Protein AF-A0A0T6BDK3-F1 (afdb_monomer)

pLDDT: mean 81.1, std 13.44, range [37.59, 97.62]

Organism: NCBI:txid1629725

Solvent-accessible surface area (backbone atoms only — not comparable to full-atom values): 15724 Å² total; per-residue (Å²): 129,60,84,28,72,22,53,104,91,42,71,31,44,73,51,37,33,37,51,60,85,49,96,58,74,39,68,30,30,35,25,57,38,41,77,48,88,69,77,88,77,80,58,53,75,32,54,34,70,98,53,63,63,27,32,30,31,92,84,9,25,38,36,54,43,98,86,71,48,42,33,32,28,38,30,32,31,46,89,91,43,79,41,52,29,38,55,45,71,53,49,72,67,63,76,74,76,78,65,50,78,67,51,50,55,48,44,54,54,51,45,52,52,50,24,68,72,59,74,45,92,72,56,64,79,38,39,47,58,84,64,67,52,51,76,69,49,44,52,50,51,38,52,51,50,27,69,74,68,74,50,92,72,53,65,64,56,49,71,76,26,44,30,44,47,53,33,44,50,52,52,51,40,38,69,74,67,37,48,93,80,55,73,82,76,68,69,61,60,45,80,42,82,55,97,95,39,82,44,76,42,76,31,51,41,79,46,83,93,38,58,40,74,25,87,85,64,39,65,41,77,42,61,39,89,90,77,71,46,74,74,47,66,30,44,39,76,47,73,69,47,51,52,53,40,51,52,37,54,49,44,39,56,79,74,29,65,78,59,72,52,52,77,64,58,52,49,52,64,73,71,107

Nearest PDB structures (foldseek):
  4go2-assembly1_C  TM=9.729E-01  e=1.678E-06  Rattus norvegicus
  3rhl-assembly1_B  TM=9.753E-01  e=1.883E-06  Rattus norvegicus
  3rhj-assembly1_D  TM=9.748E-01  e=2.237E-06  Rattus norvegicus
  3rho-assembly1_D  TM=9.752E-01  e=2.369E-06  Rattus norvegicus
  8h6s-assembly1_C  TM=8.428E-01  e=4.387E-03  Streptomyces halstedii

Radius of gyration: 24.1 Å; Cα contacts (8 Å, |Δi|>4): 408; chains: 1; bounding box: 62×46×67 Å

InterPro domains:
  IPR009081 Phosphopantetheine binding ACP domain [PF00550] (109-171)
  IPR009081 Phosphopantetheine binding ACP domain [PS50075] (101-175)
  IPR011034 Formyl transferase-like, C-terminal domain superfamily [SSF50486] (1-83)
  IPR015590 Aldehyde dehydrogenase domain [PF00171] (211-272)
  IPR016161 Aldehyde/histidinol dehydrogenase [SSF53720] (197-272)
  IPR016162 Aldehyde dehydrogenase, N-terminal [G3DSA:3.40.605.10] (192-272)
  IPR036736 ACP-like superfamily [G3DSA:1.10.1200.10] (101-178)
  IPR036736 ACP-like superfamily [SSF47336] (107-171)
  IPR037022 Formyl transferase, C-terminal domain superfamily [G3DSA:3.10.25.10] (1-89)

Sequence (272 aa):
HNFIRGLDSVPGASCRLKVPGTEELQDVFLFGSTLWKSSKPTGTEVEIEDATSGVIHEGGMVLTGSDGVLVNVKRIKVNGRMKLASSLDQLSQQVQIEFTTDEKNMAESIRAIWESILNSDVEDDTDLFASGAGSMDVVRLVEEVKDLLKIELENEDVFMAPVFDEFCQAVVLRSRGANAGDVEIEYRAAEINANGMNIKVPIQLFIDGKFVDADDRKTTDIVNPTDETVICKAQAAGVTDVDKAVAAAKRAFETGEWSRISARERGQLLYK

Structure (mmCIF, N/CA/C/O backbone):
data_AF-A0A0T6BDK3-F1
#
_entry.id   AF-A0A0T6BDK3-F1
#
loop_
_atom_site.group_PDB
_atom_site.id
_atom_site.type_symbol
_atom_site.label_atom_id
_atom_site.label_alt_id
_atom_site.label_comp_id
_atom_site.label_asym_id
_atom_site.label_entity_id
_atom_site.label_seq_id
_atom_site.pdbx_PDB_ins_code
_atom_site.Cartn_x
_atom_site.Cartn_y
_atom_site.Cartn_z
_atom_site.occupancy
_atom_site.B_iso_or_equiv
_atom_site.auth_seq_id
_atom_site.auth_comp_id
_atom_site.auth_asym_id
_atom_site.auth_atom_id
_atom_site.pdbx_PDB_model_num
ATOM 1 N N . HIS A 1 1 ? -34.783 -12.698 6.828 1.00 46.38 1 HIS A N 1
ATOM 2 C CA . HIS A 1 1 ? -34.479 -12.001 8.093 1.00 46.38 1 HIS A CA 1
ATOM 3 C C . HIS A 1 1 ? -32.974 -12.059 8.331 1.00 46.38 1 HIS A C 1
ATOM 5 O O . HIS A 1 1 ? -32.408 -13.122 8.137 1.00 46.38 1 HIS A O 1
ATOM 11 N N . ASN A 1 2 ? -32.324 -10.940 8.676 1.00 47.59 2 ASN A N 1
ATOM 12 C CA . ASN A 1 2 ? -30.909 -10.927 9.083 1.00 47.59 2 ASN A CA 1
ATOM 13 C C . ASN A 1 2 ? -30.841 -11.490 10.507 1.00 47.59 2 ASN A C 1
ATOM 15 O O . ASN A 1 2 ? -31.428 -10.879 11.398 1.00 47.59 2 ASN A O 1
ATOM 19 N N . PHE A 1 3 ? -30.229 -12.660 10.682 1.00 52.84 3 PHE A N 1
ATOM 20 C CA . PHE A 1 3 ? -30.220 -13.408 11.945 1.00 52.84 3 PHE A CA 1
ATOM 21 C C . PHE A 1 3 ? -29.255 -12.793 12.972 1.00 52.84 3 PHE A C 1
ATOM 23 O O . PHE A 1 3 ? -29.574 -12.708 14.149 1.00 52.84 3 PHE A O 1
ATOM 30 N N . ILE A 1 4 ? -28.129 -12.246 12.505 1.00 58.38 4 ILE A N 1
ATOM 31 C CA . ILE A 1 4 ? -27.100 -11.594 13.327 1.00 58.38 4 ILE A CA 1
ATOM 32 C C . ILE A 1 4 ? -27.208 -10.087 13.057 1.00 58.38 4 ILE A C 1
ATOM 34 O O . ILE A 1 4 ? -26.569 -9.556 12.138 1.00 58.38 4 ILE A O 1
ATOM 38 N N . ARG A 1 5 ? -28.091 -9.403 13.795 1.00 55.50 5 ARG A N 1
ATOM 39 C CA . ARG A 1 5 ? -28.218 -7.932 13.805 1.00 55.50 5 ARG A CA 1
ATOM 40 C C . ARG A 1 5 ? -27.392 -7.356 14.950 1.00 55.50 5 ARG A C 1
ATOM 42 O O . ARG A 1 5 ? -27.939 -6.775 15.879 1.00 55.50 5 ARG A O 1
ATOM 49 N N . GLY A 1 6 ? -26.081 -7.553 14.884 1.00 51.09 6 GLY A N 1
ATOM 50 C CA . GLY A 1 6 ? -25.181 -6.805 15.750 1.00 51.09 6 GLY A CA 1
ATOM 51 C C . GLY A 1 6 ? -25.105 -5.355 15.278 1.00 51.09 6 GLY A C 1
ATOM 52 O O . GLY A 1 6 ? -24.892 -5.121 14.086 1.00 51.09 6 GLY A O 1
ATOM 53 N N . LEU A 1 7 ? -25.327 -4.401 16.181 1.00 50.72 7 LEU A N 1
ATOM 54 C CA . LEU A 1 7 ? -24.870 -3.019 15.998 1.00 50.72 7 LEU A CA 1
ATOM 55 C C . LEU A 1 7 ? -23.353 -2.998 16.220 1.00 50.72 7 LEU A C 1
ATOM 57 O O . LEU A 1 7 ? -22.834 -3.904 16.861 1.00 50.72 7 LEU A O 1
ATOM 61 N N . ASP A 1 8 ? -22.634 -1.978 15.746 1.00 50.94 8 ASP A N 1
ATOM 62 C CA . ASP A 1 8 ? -21.169 -1.918 15.917 1.00 50.94 8 ASP A CA 1
ATOM 63 C C . ASP A 1 8 ? -20.723 -2.018 17.403 1.00 50.94 8 ASP A C 1
ATOM 65 O O . ASP A 1 8 ? -19.587 -2.391 17.680 1.00 50.94 8 ASP A O 1
ATOM 69 N N . SER A 1 9 ? -21.630 -1.778 18.364 1.00 53.03 9 SER A N 1
ATOM 70 C CA . SER A 1 9 ? -21.411 -1.925 19.810 1.00 53.03 9 SER A CA 1
ATOM 71 C C . SER A 1 9 ? -21.919 -3.229 20.452 1.00 53.03 9 SER A C 1
ATOM 73 O O . SER A 1 9 ? -21.533 -3.518 21.582 1.00 53.03 9 SER A O 1
ATOM 75 N N . VAL A 1 10 ? -22.775 -4.022 19.790 1.00 58.66 10 VAL A N 1
ATOM 76 C CA . VAL A 1 10 ? -23.368 -5.247 20.368 1.00 58.66 10 VAL A CA 1
ATOM 77 C C . VAL A 1 10 ? -23.243 -6.395 19.373 1.00 58.66 10 VAL A C 1
ATOM 79 O O . VAL A 1 10 ? -23.776 -6.286 18.268 1.00 58.66 10 VAL A O 1
ATOM 82 N N . PRO A 1 11 ? -22.581 -7.506 19.733 1.00 63.56 11 PRO A N 1
ATOM 83 C CA . PRO A 1 11 ? -22.409 -8.629 18.826 1.00 63.56 11 PRO A CA 1
ATOM 84 C C . PRO A 1 11 ? -23.752 -9.265 18.479 1.00 63.56 11 PRO A C 1
ATOM 86 O O . PRO A 1 11 ? -24.614 -9.439 19.339 1.00 63.56 11 PRO A O 1
ATOM 89 N N . GLY A 1 12 ? -23.947 -9.615 17.206 1.00 67.75 12 GLY A N 1
ATOM 90 C CA . GLY A 1 12 ? -25.179 -10.290 16.792 1.00 67.75 12 GLY A CA 1
ATOM 91 C C . GLY A 1 12 ? -25.149 -11.800 17.044 1.00 67.75 12 GLY A C 1
ATOM 92 O O . GLY A 1 12 ? -26.202 -12.427 17.046 1.00 67.75 12 GLY A O 1
ATOM 93 N N . ALA A 1 13 ? -23.952 -12.370 17.199 1.00 79.88 13 ALA A N 1
ATOM 94 C CA . ALA A 1 13 ? -23.665 -13.749 17.589 1.00 79.88 13 ALA A CA 1
ATOM 95 C C . ALA A 1 13 ? -22.183 -13.859 17.988 1.00 79.88 13 ALA A C 1
ATOM 97 O O . ALA A 1 13 ? -21.389 -12.972 17.665 1.00 79.88 13 ALA A O 1
ATOM 98 N N . SER A 1 14 ? -21.810 -14.953 18.644 1.00 82.81 14 SER A N 1
ATOM 99 C CA . SER A 1 14 ? -20.422 -15.307 18.950 1.00 82.81 14 SER A CA 1
ATOM 100 C C . SER A 1 14 ? -20.182 -16.786 18.672 1.00 82.81 14 SER A C 1
ATOM 102 O O . SER A 1 14 ? -21.097 -17.597 18.820 1.00 82.81 14 SER A O 1
ATOM 104 N N . CYS A 1 15 ? -18.966 -17.135 18.279 1.00 83.38 15 CYS A N 1
ATOM 105 C CA . CYS A 1 15 ? -18.512 -18.512 18.134 1.00 83.38 15 CYS A CA 1
ATOM 106 C C . CYS A 1 15 ? -17.020 -18.607 18.451 1.00 83.38 15 CYS A C 1
ATOM 108 O O . CYS A 1 15 ? -16.323 -17.595 18.492 1.00 83.38 15 CYS A O 1
ATOM 110 N N . ARG A 1 16 ? -16.532 -19.831 18.640 1.00 84.31 16 ARG A N 1
ATOM 111 C CA . ARG A 1 16 ? -15.102 -20.112 18.702 1.00 84.31 16 ARG A CA 1
ATOM 112 C C . ARG A 1 16 ? -14.644 -20.641 17.364 1.00 84.31 16 ARG A C 1
ATOM 114 O O . ARG A 1 16 ? -15.194 -21.626 16.876 1.00 84.31 16 ARG A O 1
ATOM 121 N N . LEU A 1 17 ? -13.680 -19.967 16.753 1.00 84.19 17 LEU A N 1
ATOM 122 C CA . LEU A 1 17 ? -13.136 -20.376 15.464 1.00 84.19 17 LEU A CA 1
ATOM 123 C C . LEU A 1 17 ? -11.621 -20.464 15.524 1.00 84.19 17 LEU A C 1
ATOM 125 O O . LEU A 1 17 ? -10.963 -19.719 16.255 1.00 84.19 17 LEU A O 1
ATOM 129 N N . LYS A 1 18 ? -11.077 -21.386 14.738 1.00 81.19 18 LYS A N 1
ATOM 130 C CA . LYS A 1 18 ? -9.642 -21.526 14.553 1.00 81.19 18 LYS A CA 1
ATOM 131 C C . LYS A 1 18 ? -9.222 -20.568 13.453 1.00 81.19 18 LYS A C 1
ATOM 133 O O . LYS A 1 18 ? -9.504 -20.794 12.276 1.00 81.19 18 LYS A O 1
ATOM 138 N N . VAL A 1 19 ? -8.610 -19.459 13.848 1.00 70.62 19 VAL A N 1
ATOM 139 C CA . VAL A 1 19 ? -8.143 -18.448 12.901 1.00 70.62 19 VAL A CA 1
ATOM 140 C C . VAL A 1 19 ? -7.036 -19.073 12.036 1.00 70.62 19 VAL A C 1
ATOM 142 O O . VAL A 1 19 ? -6.134 -19.711 12.585 1.00 70.62 19 VAL A O 1
ATOM 145 N N . PRO A 1 20 ? -7.074 -18.929 10.697 1.00 65.94 20 PRO A N 1
ATOM 146 C CA . PRO A 1 20 ? -5.991 -19.403 9.840 1.00 65.94 20 PRO A CA 1
ATOM 147 C C . PRO A 1 20 ? -4.637 -18.834 10.299 1.00 65.94 20 PRO A C 1
ATOM 149 O O . PRO A 1 20 ? -4.464 -17.620 10.365 1.00 65.94 20 PRO A O 1
ATOM 152 N N . GLY A 1 21 ? -3.691 -19.713 10.649 1.00 62.16 21 GLY A N 1
ATOM 153 C CA . GLY A 1 21 ? -2.369 -19.338 11.174 1.00 62.16 21 GLY A CA 1
ATOM 154 C C . GLY A 1 21 ? -2.188 -19.485 12.692 1.00 62.16 21 GLY A C 1
ATOM 155 O O . GLY A 1 21 ? -1.058 -19.392 13.160 1.00 62.16 21 GLY A O 1
ATOM 156 N N . THR A 1 22 ? -3.244 -19.775 13.461 1.00 62.59 22 THR A N 1
ATOM 157 C CA . THR A 1 22 ? -3.143 -20.067 14.904 1.00 62.59 22 THR A CA 1
ATOM 158 C C . THR A 1 22 ? -3.568 -21.501 15.221 1.00 62.59 22 THR A C 1
ATOM 160 O O . THR A 1 22 ? -4.520 -22.021 14.637 1.00 62.59 22 THR A O 1
ATOM 163 N N . GLU A 1 23 ? -2.888 -22.156 16.166 1.00 64.00 23 GLU A N 1
ATOM 164 C CA . GLU A 1 23 ? -3.255 -23.517 16.590 1.00 64.00 23 GLU A CA 1
ATOM 165 C C . GLU A 1 23 ? -4.458 -23.545 17.548 1.00 64.00 23 GLU A C 1
ATOM 167 O O . GLU A 1 23 ? -5.179 -24.544 17.585 1.00 64.00 23 GLU A O 1
ATOM 172 N N . GLU A 1 24 ? -4.719 -22.444 18.258 1.00 73.50 24 GLU A N 1
ATOM 173 C CA . GLU A 1 24 ? -5.772 -22.336 19.273 1.00 73.50 24 GLU A CA 1
ATOM 174 C C . GLU A 1 24 ? -7.101 -21.782 18.728 1.00 73.50 24 GLU A C 1
ATOM 176 O O . GLU A 1 24 ? -7.141 -20.976 17.794 1.00 73.50 24 GLU A O 1
ATOM 181 N N . LEU A 1 25 ? -8.206 -22.213 19.348 1.00 79.06 25 LEU A N 1
ATOM 182 C CA . LEU A 1 25 ? -9.547 -21.667 19.131 1.00 79.06 25 LEU A CA 1
ATOM 183 C C . LEU A 1 25 ? -9.677 -20.319 19.845 1.00 79.06 25 LEU A C 1
ATOM 185 O O . LEU A 1 25 ? -9.387 -20.219 21.035 1.00 79.06 25 LEU A O 1
ATOM 189 N N . GLN A 1 26 ? -10.162 -19.301 19.137 1.00 78.62 26 GLN A N 1
ATOM 190 C CA . GLN A 1 26 ? -10.359 -17.962 19.695 1.00 78.62 26 GLN A CA 1
ATOM 191 C C . GLN A 1 26 ? -11.844 -17.609 19.747 1.00 78.62 26 GLN A C 1
ATOM 193 O O . GLN A 1 26 ? -12.602 -17.965 18.843 1.00 78.62 26 GLN A O 1
ATOM 198 N N . ASP A 1 27 ? -12.253 -16.888 20.795 1.00 82.94 27 ASP A N 1
ATOM 199 C CA . ASP A 1 27 ? -13.602 -16.332 20.903 1.00 82.94 27 ASP A CA 1
ATOM 200 C C . ASP A 1 27 ? -13.772 -15.187 19.894 1.00 82.94 27 ASP A C 1
ATOM 202 O O . ASP A 1 27 ? -13.059 -14.179 19.920 1.00 82.94 27 ASP A O 1
ATOM 206 N N . VAL A 1 28 ? -14.742 -15.342 18.995 1.00 84.31 28 VAL A N 1
ATOM 207 C CA . VAL A 1 28 ? -15.015 -14.401 17.912 1.00 84.31 28 VAL A CA 1
ATOM 208 C C . VAL A 1 28 ? -16.462 -13.953 17.938 1.00 84.31 28 VAL A C 1
ATOM 210 O O . VAL A 1 28 ? -17.399 -14.748 17.994 1.00 84.31 28 VAL A O 1
ATOM 213 N N . PHE A 1 29 ? -16.661 -12.645 17.829 1.00 84.69 29 PHE A N 1
ATOM 214 C CA . PHE A 1 29 ? -17.984 -12.049 17.713 1.00 84.69 29 PHE A CA 1
ATOM 215 C C . PHE A 1 29 ? -18.298 -11.692 16.262 1.00 84.69 29 PHE A C 1
ATOM 217 O O . PHE A 1 29 ? -17.445 -11.187 15.541 1.00 84.69 29 PHE A O 1
ATOM 224 N N . LEU A 1 30 ? -19.532 -11.918 15.827 1.00 85.38 30 LEU A N 1
ATOM 225 C CA . LEU A 1 30 ? -19.948 -11.816 14.429 1.00 85.38 30 LEU A CA 1
ATOM 226 C C . LEU A 1 30 ? -20.894 -10.629 14.213 1.00 85.38 30 LEU A C 1
ATOM 228 O O . LEU A 1 30 ? -21.840 -10.413 14.980 1.00 85.38 30 LEU A O 1
ATOM 232 N N . PHE A 1 31 ? -20.674 -9.882 13.126 1.00 80.31 31 PHE A N 1
ATOM 233 C CA . PHE A 1 31 ? -21.405 -8.651 12.819 1.00 80.31 31 PHE A CA 1
ATOM 234 C C . PHE A 1 31 ? -21.779 -8.531 11.335 1.00 80.31 31 PHE A C 1
ATOM 236 O O . PHE A 1 31 ? -21.093 -9.019 10.433 1.00 80.31 31 PHE A O 1
ATOM 243 N N . GLY A 1 32 ? -22.874 -7.809 11.071 1.00 77.19 32 GLY A N 1
ATOM 244 C CA . GLY A 1 32 ? -23.267 -7.419 9.714 1.00 77.19 32 GLY A CA 1
ATOM 245 C C . GLY A 1 32 ? -23.642 -8.595 8.809 1.00 77.19 32 GLY A C 1
ATOM 246 O O . GLY A 1 32 ? -23.102 -8.713 7.709 1.00 77.19 32 GLY A O 1
ATOM 247 N N . SER A 1 33 ? -24.553 -9.463 9.266 1.00 81.44 33 SER A N 1
ATOM 248 C CA . SER A 1 33 ? -24.955 -10.643 8.492 1.00 81.44 33 SER A CA 1
ATOM 249 C C . SER A 1 33 ? -25.953 -10.364 7.371 1.00 81.44 33 SER A C 1
ATOM 251 O O . SER A 1 33 ? -26.861 -9.536 7.496 1.00 81.44 33 SER A O 1
ATOM 253 N N . THR A 1 34 ? -25.837 -11.142 6.297 1.00 81.38 34 THR A N 1
ATOM 254 C CA . THR A 1 34 ? -26.795 -11.183 5.186 1.00 81.38 34 THR A CA 1
ATOM 255 C C . THR A 1 34 ? -27.022 -12.617 4.726 1.00 81.38 34 THR A C 1
ATOM 257 O O . THR A 1 34 ? -26.084 -13.410 4.707 1.00 81.38 34 THR A O 1
ATOM 260 N N . LEU A 1 35 ? -28.249 -12.948 4.317 1.00 83.06 35 LEU A N 1
ATOM 261 C CA . LEU A 1 35 ? -28.554 -14.265 3.750 1.00 83.06 35 LEU A CA 1
ATOM 262 C C . LEU A 1 35 ? -27.744 -14.498 2.471 1.00 83.06 35 LEU A C 1
ATOM 264 O O . LEU A 1 35 ? -27.776 -13.668 1.559 1.00 83.06 35 LEU A O 1
ATOM 268 N N . TRP A 1 36 ? -27.068 -15.639 2.395 1.00 82.19 36 TRP A N 1
ATOM 269 C CA . TRP A 1 36 ? -26.342 -16.064 1.209 1.00 82.19 36 TRP A CA 1
ATOM 270 C C . TRP A 1 36 ? -27.249 -16.952 0.357 1.00 82.19 36 TRP A C 1
ATOM 272 O O . TRP A 1 36 ? -27.722 -17.992 0.805 1.00 82.19 36 TRP A O 1
ATOM 282 N N . LYS A 1 37 ? -27.542 -16.504 -0.867 1.00 77.75 37 LYS A N 1
ATOM 283 C CA . LYS A 1 37 ? -28.479 -17.184 -1.782 1.00 77.75 37 LYS A CA 1
ATOM 284 C C . LYS A 1 37 ? -27.787 -17.961 -2.903 1.00 77.75 37 LYS A C 1
ATOM 286 O O . LYS A 1 37 ? -28.464 -18.636 -3.672 1.00 77.75 37 LYS A O 1
ATOM 291 N N . SER A 1 38 ? -26.471 -17.827 -3.016 1.00 75.75 38 SER A N 1
ATOM 292 C CA . SER A 1 38 ? -25.668 -18.469 -4.056 1.00 75.75 38 SER A CA 1
ATOM 293 C C . SER A 1 38 ? -25.143 -19.828 -3.580 1.00 75.75 38 SER A C 1
ATOM 295 O O . SER A 1 38 ? -25.290 -20.187 -2.411 1.00 75.75 38 SER A O 1
ATOM 297 N N . SER A 1 39 ? -24.511 -20.592 -4.476 1.00 76.81 39 SER A N 1
ATOM 298 C CA . SER A 1 39 ? -23.751 -21.791 -4.099 1.00 76.81 39 SER A CA 1
ATOM 299 C C . SER A 1 39 ? -22.653 -21.457 -3.079 1.00 76.81 39 SER A C 1
ATOM 301 O O . SER A 1 39 ? -22.266 -20.291 -2.946 1.00 76.81 39 SER A O 1
ATOM 303 N N . LYS A 1 40 ? -22.151 -22.466 -2.351 1.00 73.38 40 LYS A N 1
ATOM 304 C CA . LYS A 1 40 ? -21.024 -22.280 -1.423 1.00 73.38 40 LYS A CA 1
ATOM 305 C C . LYS A 1 40 ? -19.866 -21.573 -2.154 1.00 73.38 40 LYS A C 1
ATOM 307 O O . LYS A 1 40 ? -19.528 -22.008 -3.258 1.00 73.38 40 LYS A O 1
ATOM 312 N N . PRO A 1 41 ? -19.323 -20.473 -1.603 1.00 75.81 41 PRO A N 1
ATOM 313 C CA . PRO A 1 41 ? -18.211 -19.770 -2.229 1.00 75.81 41 PRO A CA 1
ATOM 314 C C . PRO A 1 41 ? -16.943 -20.628 -2.190 1.00 75.81 41 PRO A C 1
ATOM 316 O O . PRO A 1 41 ? -16.790 -21.476 -1.313 1.00 75.81 41 PRO A O 1
ATOM 319 N N . THR A 1 42 ? -16.039 -20.388 -3.136 1.00 76.25 42 THR A N 1
ATOM 320 C CA . THR A 1 42 ? -14.681 -20.940 -3.112 1.00 76.25 42 THR A CA 1
ATOM 321 C C . THR A 1 42 ? -13.801 -20.021 -2.272 1.00 76.25 42 THR A C 1
ATOM 323 O O . THR A 1 42 ? -13.795 -18.813 -2.508 1.00 76.25 42 THR A O 1
ATOM 326 N N . GLY A 1 43 ? -13.061 -20.575 -1.317 1.00 78.25 43 GLY A N 1
ATOM 327 C CA . GLY A 1 43 ? -12.137 -19.819 -0.479 1.00 78.25 43 GLY A CA 1
ATOM 328 C C . GLY A 1 43 ? -11.589 -20.664 0.668 1.00 78.25 43 GLY A C 1
ATOM 329 O O . GLY A 1 43 ? -11.653 -21.892 0.600 1.00 78.25 43 GLY A O 1
ATOM 330 N N . THR A 1 44 ? -11.042 -20.019 1.696 1.00 79.25 44 THR A N 1
ATOM 331 C CA . THR A 1 44 ? -10.356 -20.704 2.800 1.00 79.25 44 THR A CA 1
ATOM 332 C C . THR A 1 44 ? -11.355 -21.244 3.813 1.00 79.25 44 THR A C 1
ATOM 334 O O . THR A 1 44 ? -12.185 -20.502 4.343 1.00 79.25 44 THR A O 1
ATOM 337 N N . GLU A 1 45 ? -11.287 -22.547 4.084 1.00 81.25 45 GLU A N 1
ATOM 338 C CA . GLU A 1 45 ? -12.124 -23.177 5.101 1.00 81.25 45 GLU A CA 1
ATOM 339 C C . GLU A 1 45 ? -11.645 -22.817 6.511 1.00 81.25 45 GLU A C 1
ATOM 341 O O . GLU A 1 45 ? -10.450 -22.780 6.797 1.00 81.25 45 GLU A O 1
ATOM 346 N N . VAL A 1 46 ? -12.604 -22.562 7.397 1.00 81.94 46 VAL A N 1
ATOM 347 C CA . VAL A 1 46 ? -12.376 -22.228 8.803 1.00 81.94 46 VAL A CA 1
ATOM 348 C C . VAL A 1 46 ? -13.081 -23.252 9.672 1.00 81.94 46 VAL A C 1
ATOM 350 O O . VAL A 1 46 ? -14.279 -23.514 9.507 1.00 81.94 46 VAL A O 1
ATOM 353 N N . GLU A 1 47 ? -12.340 -23.803 10.627 1.00 81.69 47 GLU A N 1
ATOM 354 C CA . GLU A 1 47 ? -12.888 -24.686 11.650 1.00 81.69 47 GLU A CA 1
ATOM 355 C C . GLU A 1 47 ? -13.585 -23.858 12.731 1.00 81.69 47 GLU A C 1
ATOM 357 O O . GLU A 1 47 ? -13.035 -22.883 13.248 1.00 81.69 47 GLU A O 1
ATOM 362 N N . ILE A 1 48 ? -14.812 -24.249 13.065 1.00 83.75 48 ILE A N 1
ATOM 363 C CA . ILE A 1 48 ? -15.641 -23.593 14.075 1.00 83.75 48 ILE A CA 1
ATOM 364 C C . ILE A 1 48 ? -16.056 -24.664 15.073 1.00 83.75 48 ILE A C 1
ATOM 366 O O . ILE A 1 48 ? -16.546 -25.723 14.678 1.00 83.75 48 ILE A O 1
ATOM 370 N N . GLU A 1 49 ? -15.849 -24.387 16.356 1.00 80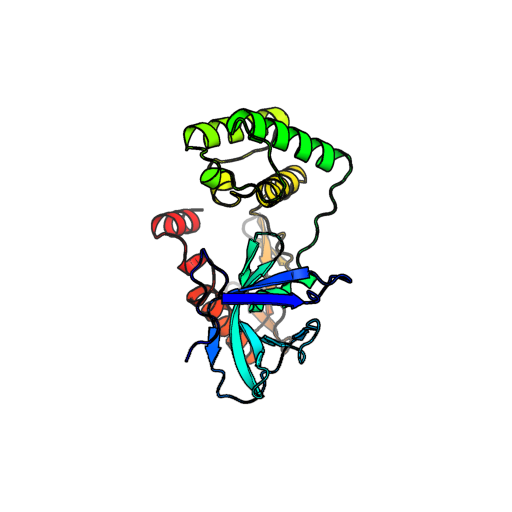.06 49 GLU A N 1
ATOM 371 C CA . GLU A 1 49 ? -16.252 -25.283 17.435 1.00 80.06 49 GLU A CA 1
ATOM 372 C C . GLU A 1 49 ? -17.778 -25.471 17.404 1.00 80.06 49 GLU A C 1
ATOM 374 O O . GLU A 1 49 ? -18.534 -24.505 17.281 1.00 80.06 49 GLU A O 1
ATOM 379 N N . ASP A 1 50 ? -18.222 -26.728 17.462 1.00 69.44 50 ASP A N 1
ATOM 380 C CA . ASP A 1 50 ? -19.634 -27.134 17.481 1.00 69.44 50 ASP A CA 1
ATOM 381 C C . ASP A 1 50 ? -20.496 -26.709 16.269 1.00 69.44 50 ASP A C 1
ATOM 383 O O . ASP A 1 50 ? -21.729 -26.759 16.329 1.00 69.44 50 ASP A O 1
ATOM 387 N N . ALA A 1 51 ? -19.887 -26.340 15.134 1.00 69.94 51 ALA A N 1
ATOM 388 C CA . ALA A 1 51 ? -20.609 -25.953 13.919 1.00 69.94 51 ALA A CA 1
ATOM 389 C C . ALA A 1 51 ? -20.025 -26.569 12.635 1.00 69.94 51 ALA A C 1
ATOM 391 O O . ALA A 1 51 ? -18.922 -27.108 12.599 1.00 69.94 51 ALA A O 1
ATOM 392 N N . THR A 1 52 ? -20.793 -26.499 11.542 1.00 68.62 52 THR A N 1
ATOM 393 C CA . THR A 1 52 ? -20.287 -26.867 10.209 1.00 68.62 52 THR A CA 1
ATOM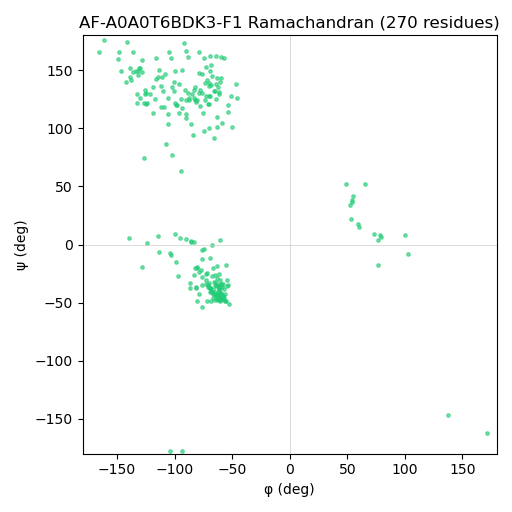 394 C C . THR A 1 52 ? -19.270 -25.821 9.753 1.00 68.62 52 THR A C 1
ATOM 396 O O . THR A 1 52 ? -19.533 -24.627 9.910 1.00 68.62 52 THR A O 1
ATOM 399 N N . SER A 1 53 ? -18.145 -26.266 9.183 1.00 74.19 53 SER A N 1
ATOM 400 C CA . SER A 1 53 ? -17.042 -25.406 8.739 1.00 74.19 53 SER A CA 1
ATOM 401 C C . SER A 1 53 ? -17.515 -24.190 7.933 1.00 74.19 53 SER A C 1
ATOM 403 O O . SER A 1 53 ? -18.441 -24.262 7.113 1.00 74.19 53 SER A O 1
ATOM 405 N N . GLY A 1 54 ? -16.892 -23.046 8.215 1.00 82.75 54 GLY A N 1
ATOM 406 C CA . GLY A 1 54 ? -17.118 -21.790 7.508 1.00 82.75 54 GLY A CA 1
ATOM 407 C C . GLY A 1 54 ? -16.198 -21.661 6.299 1.00 82.75 54 GLY A C 1
ATOM 408 O O . GLY A 1 54 ? -15.174 -22.333 6.227 1.00 82.75 54 GLY A O 1
ATOM 409 N N . VAL A 1 55 ? -16.543 -20.784 5.357 1.00 86.12 55 VAL A N 1
ATOM 410 C CA . VAL A 1 55 ? -15.662 -20.447 4.225 1.00 86.12 55 VAL A CA 1
ATOM 411 C C . VAL A 1 55 ? -15.440 -18.943 4.170 1.00 86.12 55 VAL A C 1
ATOM 413 O O . VAL A 1 55 ? -16.396 -18.173 4.026 1.00 86.12 55 VAL A O 1
ATOM 416 N N . ILE A 1 56 ? -14.181 -18.522 4.269 1.00 84.81 56 ILE A N 1
ATOM 417 C CA . ILE A 1 56 ? -13.748 -17.146 4.021 1.00 84.81 56 ILE A CA 1
ATOM 418 C C . ILE A 1 56 ? -13.687 -16.924 2.513 1.00 84.81 56 ILE A C 1
ATOM 420 O O . ILE A 1 56 ? -13.133 -17.735 1.781 1.00 84.81 56 ILE A O 1
ATOM 424 N N . HIS A 1 57 ? -14.243 -15.814 2.043 1.00 84.31 57 HIS A N 1
ATOM 425 C CA . HIS A 1 57 ? -14.192 -15.382 0.647 1.00 84.31 57 HIS A CA 1
ATOM 426 C C . HIS A 1 57 ? -14.026 -13.861 0.571 1.00 84.31 57 HIS A C 1
ATOM 428 O O . HIS A 1 57 ? -14.093 -13.160 1.581 1.00 84.31 57 HIS A O 1
ATOM 434 N N . GLU A 1 58 ? -13.852 -13.322 -0.635 1.00 73.94 58 GLU A N 1
ATOM 435 C CA . GLU A 1 58 ? -13.602 -11.888 -0.851 1.00 73.94 58 GLU A CA 1
ATOM 436 C C . GLU A 1 58 ? -14.667 -10.968 -0.216 1.00 73.94 58 GLU A C 1
ATOM 438 O O . GLU A 1 58 ? -14.363 -9.857 0.219 1.00 73.94 58 GLU A O 1
ATOM 443 N N . GLY A 1 59 ? -15.920 -11.427 -0.120 1.00 74.56 59 GLY A N 1
ATOM 444 C CA . GLY A 1 59 ? -17.046 -10.660 0.421 1.00 74.56 59 GLY A CA 1
ATOM 445 C C . GLY A 1 59 ? -17.363 -10.896 1.904 1.00 74.56 59 GLY A C 1
ATOM 446 O O . GLY A 1 59 ? -18.389 -10.389 2.379 1.00 74.56 59 GLY A O 1
ATOM 447 N N . GLY A 1 60 ? -16.553 -11.677 2.626 1.00 85.25 60 GLY A N 1
ATOM 448 C CA . GLY A 1 60 ? -16.722 -11.952 4.055 1.00 85.25 60 GLY A CA 1
ATOM 449 C C . GLY A 1 60 ? -16.480 -13.416 4.421 1.00 85.25 60 GLY A C 1
ATOM 450 O O . GLY A 1 60 ? -15.658 -14.094 3.821 1.00 85.25 60 GLY A O 1
ATOM 451 N N . MET A 1 61 ? -17.213 -13.918 5.410 1.00 86.62 61 MET A N 1
ATOM 452 C CA . MET A 1 61 ? -17.172 -15.322 5.817 1.00 86.62 61 MET A CA 1
ATOM 453 C C . MET A 1 61 ? -18.577 -15.907 5.762 1.00 86.62 61 MET A C 1
ATOM 455 O O . MET A 1 61 ? -19.494 -15.404 6.414 1.00 86.62 61 MET A O 1
ATOM 459 N N . VAL A 1 62 ? -18.758 -16.968 4.980 1.00 88.44 62 VAL A N 1
ATOM 460 C CA . VAL A 1 62 ? -20.021 -17.704 4.913 1.00 88.44 62 VAL A CA 1
ATOM 461 C C . VAL A 1 62 ? -20.038 -18.779 5.986 1.00 88.44 62 VAL A C 1
ATOM 463 O O . VAL A 1 62 ? -19.151 -19.625 6.057 1.00 88.44 62 VAL A O 1
ATOM 466 N N . LEU A 1 63 ? -21.089 -18.742 6.793 1.00 87.19 63 LEU A N 1
ATOM 467 C CA . LEU A 1 63 ? -21.398 -19.697 7.843 1.00 87.19 63 LEU A CA 1
ATOM 468 C C . LEU A 1 63 ? -22.662 -20.472 7.484 1.00 87.19 63 LEU A C 1
ATOM 470 O O . LEU A 1 63 ? -23.563 -19.942 6.827 1.00 87.19 63 LEU A O 1
ATOM 474 N N . THR A 1 64 ? -22.741 -21.716 7.946 1.00 83.94 64 THR A N 1
ATOM 475 C CA . THR A 1 64 ? -23.944 -22.542 7.803 1.00 83.94 64 THR A CA 1
ATOM 476 C C . THR A 1 64 ? -24.740 -22.487 9.104 1.00 83.94 64 THR A C 1
ATOM 478 O O . THR A 1 64 ? -24.221 -22.851 10.157 1.00 83.94 64 THR A O 1
ATOM 481 N N . GLY A 1 65 ? -25.985 -22.013 9.045 1.00 74.44 65 GLY A N 1
ATOM 482 C CA . GLY A 1 65 ? -26.909 -22.052 10.178 1.00 74.44 65 GLY A CA 1
ATOM 483 C C . GLY A 1 65 ? -27.349 -23.479 10.515 1.00 74.44 65 GLY A C 1
ATOM 484 O O . GLY A 1 65 ? -27.258 -24.386 9.686 1.00 74.44 65 GLY A O 1
ATOM 485 N N . SER A 1 66 ? -27.875 -23.686 11.724 1.00 73.62 66 SER A N 1
ATOM 486 C CA . SER A 1 66 ? -28.431 -24.981 12.157 1.00 73.62 66 SER A CA 1
ATOM 487 C C . SER A 1 66 ? -29.652 -25.427 11.341 1.00 73.62 66 SER A C 1
ATOM 489 O O . SER A 1 66 ? -29.990 -26.607 11.314 1.00 73.62 66 SER A O 1
ATOM 491 N N . ASP A 1 67 ? -30.293 -24.490 10.645 1.00 75.00 67 ASP A N 1
ATOM 492 C CA . ASP A 1 67 ? -31.381 -24.696 9.689 1.00 75.00 67 ASP A CA 1
ATOM 493 C C . ASP A 1 67 ? -30.890 -25.025 8.262 1.00 75.00 67 ASP A C 1
ATOM 495 O O . ASP A 1 67 ? -31.699 -25.172 7.346 1.00 75.00 67 ASP A O 1
ATOM 499 N N . GLY A 1 68 ? -29.573 -25.137 8.056 1.00 73.75 68 GLY A N 1
ATOM 500 C CA . GLY A 1 68 ? -28.945 -25.381 6.756 1.00 73.75 68 GLY A CA 1
ATOM 501 C C . GLY A 1 68 ? -28.881 -24.148 5.850 1.00 73.75 68 GLY A C 1
ATOM 502 O O . GLY A 1 68 ? -28.429 -24.252 4.708 1.00 73.75 68 GLY A O 1
ATOM 503 N N . VAL A 1 69 ? -29.316 -22.977 6.328 1.00 80.38 69 VAL A N 1
ATOM 504 C CA . VAL A 1 69 ? -29.285 -21.731 5.557 1.00 80.38 69 VAL A CA 1
ATOM 505 C C . VAL A 1 69 ? -27.902 -21.095 5.659 1.00 80.38 69 VAL A C 1
ATOM 507 O O . VAL A 1 69 ? -27.330 -20.956 6.739 1.00 80.38 69 VAL A O 1
ATOM 510 N N . LEU A 1 70 ? -27.358 -20.675 4.516 1.00 84.94 70 LEU A N 1
ATOM 511 C CA . LEU A 1 70 ? -26.064 -20.005 4.458 1.00 84.94 70 LEU A CA 1
ATOM 512 C C . LEU A 1 70 ? -26.205 -18.515 4.790 1.00 84.94 70 LEU A C 1
ATOM 514 O O . LEU A 1 70 ? -27.088 -17.811 4.285 1.00 84.94 70 LEU A O 1
ATOM 518 N N . VAL A 1 71 ? -25.293 -18.014 5.614 1.00 85.31 71 VAL A N 1
ATOM 519 C CA . VAL A 1 71 ? -25.261 -16.623 6.064 1.00 85.31 71 VAL A CA 1
ATOM 520 C C . VAL A 1 71 ? -23.860 -16.071 5.867 1.00 85.31 71 VAL A C 1
ATOM 522 O O . VAL A 1 71 ? -22.895 -16.631 6.366 1.00 85.31 71 VAL A O 1
ATOM 525 N N . ASN A 1 72 ? -23.745 -14.947 5.165 1.00 87.06 72 ASN A N 1
ATOM 526 C CA . ASN A 1 72 ? -22.487 -14.223 5.040 1.00 87.06 72 ASN A CA 1
ATOM 527 C C . ASN A 1 72 ? -22.336 -13.218 6.182 1.00 87.06 72 ASN A C 1
ATOM 529 O O . ASN A 1 72 ? -23.240 -12.410 6.407 1.00 87.06 72 ASN A O 1
ATOM 533 N N . VAL A 1 73 ? -21.189 -13.238 6.849 1.00 86.69 73 VAL A N 1
ATOM 534 C CA . VAL A 1 73 ? -20.766 -12.302 7.892 1.00 86.69 73 VAL A CA 1
ATOM 535 C C . VAL A 1 73 ? -19.709 -11.377 7.302 1.00 86.69 73 VAL A C 1
ATOM 537 O O . VAL A 1 73 ? -18.719 -11.840 6.743 1.00 86.69 73 VAL A O 1
ATOM 540 N N . LYS A 1 74 ? -19.908 -10.060 7.408 1.00 82.38 74 LYS A N 1
ATOM 541 C CA . LYS A 1 74 ? -18.965 -9.076 6.849 1.00 82.38 74 LYS A CA 1
ATOM 542 C C . LYS A 1 74 ? -17.823 -8.730 7.796 1.00 82.38 74 LYS A C 1
ATOM 544 O O . LYS A 1 74 ? -16.709 -8.484 7.342 1.00 82.38 74 LYS A O 1
ATOM 549 N N . ARG A 1 75 ? -18.113 -8.650 9.095 1.00 83.06 75 ARG A N 1
ATOM 550 C CA . ARG A 1 75 ? -17.177 -8.186 10.123 1.00 83.06 75 ARG A CA 1
ATOM 551 C C . ARG A 1 75 ? -17.158 -9.156 11.288 1.00 83.06 75 ARG A C 1
ATOM 553 O O . ARG A 1 75 ? -18.195 -9.710 11.652 1.00 83.06 75 ARG A O 1
ATOM 560 N N . ILE A 1 76 ? -15.992 -9.299 11.887 1.00 83.75 76 ILE A N 1
ATOM 561 C CA . ILE A 1 76 ? -15.780 -10.109 13.078 1.00 83.75 76 ILE A CA 1
ATOM 562 C C . ILE A 1 76 ? -15.003 -9.307 14.115 1.00 83.75 76 ILE A C 1
ATOM 564 O O . ILE A 1 76 ? -14.220 -8.440 13.744 1.00 83.75 76 ILE A O 1
ATOM 568 N N . LYS A 1 77 ? -15.186 -9.598 15.398 1.00 76.50 77 LYS A N 1
ATOM 569 C CA . LYS A 1 77 ? -14.340 -9.083 16.476 1.00 76.50 77 LYS A CA 1
ATOM 570 C C . LYS A 1 77 ? -13.555 -10.240 17.066 1.00 76.50 77 LYS A C 1
ATOM 572 O O . LYS A 1 77 ? -14.179 -11.161 17.585 1.00 76.50 77 LYS A O 1
ATOM 577 N N . VAL A 1 78 ? -12.233 -10.183 16.989 1.00 79.12 78 VAL A N 1
ATOM 578 C CA . VAL A 1 78 ? -11.316 -11.189 17.548 1.00 79.12 78 VAL A CA 1
ATOM 579 C C . VAL A 1 78 ? -10.348 -10.451 18.462 1.00 79.12 78 VAL A C 1
ATOM 581 O O . VAL A 1 78 ? -9.807 -9.429 18.040 1.00 79.12 78 VAL A O 1
ATOM 584 N N . ASN A 1 79 ? -10.161 -10.922 19.698 1.00 73.25 79 ASN A N 1
ATOM 585 C CA . ASN A 1 79 ? -9.277 -10.294 20.696 1.00 73.25 79 ASN A CA 1
ATOM 586 C C . ASN A 1 79 ? -9.516 -8.779 20.823 1.00 73.25 79 ASN A C 1
ATOM 588 O O . ASN A 1 79 ? -8.620 -7.976 20.606 1.00 73.25 79 ASN A O 1
ATOM 592 N N . GLY A 1 80 ? -10.771 -8.370 21.029 1.00 65.12 80 GLY A N 1
ATOM 593 C CA . GLY A 1 80 ? -11.108 -6.950 21.195 1.00 65.12 80 GLY A CA 1
ATOM 594 C C . GLY A 1 80 ? -11.137 -6.111 19.905 1.00 65.12 80 GLY A C 1
ATOM 595 O O . GLY A 1 80 ? -11.816 -5.085 19.882 1.00 65.12 80 GLY A O 1
ATOM 596 N N . ARG A 1 81 ? -10.537 -6.563 18.795 1.00 62.62 81 ARG A N 1
ATOM 597 C CA . ARG A 1 81 ? -10.433 -5.788 17.543 1.00 62.62 81 ARG A CA 1
ATOM 598 C C . ARG A 1 81 ? -11.461 -6.205 16.494 1.00 62.62 81 ARG A C 1
ATOM 600 O O . ARG A 1 81 ? -11.613 -7.387 16.193 1.00 62.62 81 ARG A O 1
ATOM 607 N N . MET A 1 82 ? -12.148 -5.227 15.901 1.00 72.56 82 MET A N 1
ATOM 608 C CA . MET A 1 82 ? -13.065 -5.434 14.771 1.00 72.56 82 MET A CA 1
ATOM 609 C C . MET A 1 82 ? -12.282 -5.522 13.457 1.00 72.56 82 MET A C 1
ATOM 611 O O . MET A 1 82 ? -11.579 -4.588 13.089 1.00 72.56 82 MET A O 1
ATOM 615 N N . LYS A 1 83 ? -12.436 -6.621 12.722 1.00 75.56 83 LYS A N 1
ATOM 616 C CA . LYS A 1 83 ? -11.777 -6.893 11.439 1.00 75.56 83 LYS A CA 1
ATOM 617 C C . LYS A 1 83 ? -12.799 -7.288 10.373 1.00 75.56 83 LYS A C 1
ATOM 619 O O . LYS A 1 83 ? -13.922 -7.707 10.675 1.00 75.56 83 LYS A O 1
ATOM 624 N N . LEU A 1 84 ? -12.426 -7.147 9.102 1.00 79.62 84 LEU A N 1
ATOM 625 C CA . LEU A 1 84 ? -13.209 -7.715 8.007 1.00 79.62 84 LEU A CA 1
ATOM 626 C C . LEU A 1 84 ? -13.080 -9.237 8.038 1.00 79.62 84 LEU A C 1
ATOM 628 O O . LEU A 1 84 ? -12.003 -9.782 8.252 1.00 79.62 84 LEU A O 1
ATOM 632 N N . ALA A 1 85 ? -14.186 -9.937 7.804 1.00 82.00 85 ALA A N 1
ATOM 633 C CA . ALA A 1 85 ? -14.161 -11.394 7.794 1.00 82.00 85 ALA A CA 1
ATOM 634 C C . ALA A 1 85 ? -13.345 -11.947 6.606 1.00 82.00 85 ALA A C 1
ATOM 636 O O . ALA A 1 85 ? -12.764 -13.018 6.711 1.00 82.00 85 ALA A O 1
ATOM 637 N N . SER A 1 86 ? -13.255 -11.196 5.502 1.00 78.56 86 SER A N 1
ATOM 638 C CA . SER A 1 86 ? -12.444 -11.544 4.328 1.00 78.56 86 SER A CA 1
ATOM 639 C C . SER A 1 86 ? -10.935 -11.413 4.560 1.00 78.56 86 SER A C 1
ATOM 641 O O . SER A 1 86 ? -10.160 -12.100 3.905 1.00 78.56 86 SER A O 1
ATOM 643 N N . SER A 1 87 ? -10.501 -10.577 5.510 1.00 68.62 87 SER A N 1
ATOM 644 C CA . SER A 1 87 ? -9.080 -10.402 5.839 1.00 68.62 87 SER A CA 1
ATOM 645 C C . SER A 1 87 ? -8.564 -11.430 6.854 1.00 68.62 87 SER A C 1
ATOM 647 O O . SER A 1 87 ? -7.407 -11.354 7.250 1.00 68.62 87 SER A O 1
ATOM 649 N N . LEU A 1 88 ? -9.397 -12.388 7.290 1.00 67.56 88 LEU A N 1
ATOM 650 C CA . LEU A 1 88 ? -8.962 -13.510 8.136 1.00 67.56 88 LEU A CA 1
ATOM 651 C C . LEU A 1 88 ? -7.928 -14.395 7.432 1.00 67.56 88 LEU A C 1
ATOM 653 O O . LEU A 1 88 ? -7.028 -14.910 8.077 1.00 67.56 88 LEU A O 1
ATOM 657 N N . ASP A 1 89 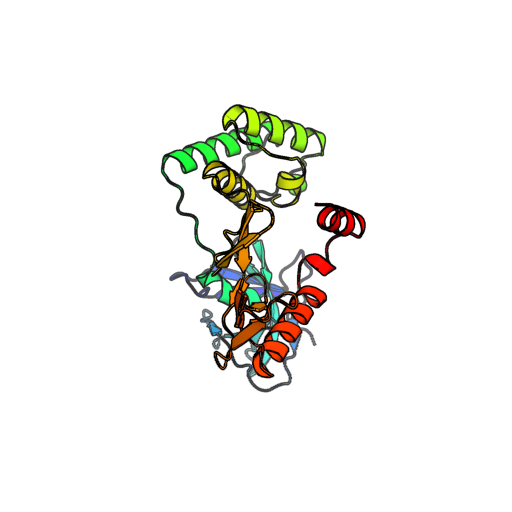? -8.055 -14.570 6.119 1.00 60.94 89 ASP A N 1
ATOM 658 C CA . ASP A 1 89 ? -7.128 -15.378 5.318 1.00 60.94 89 ASP A CA 1
ATOM 659 C C . ASP A 1 89 ? -5.771 -14.675 5.132 1.00 60.94 89 ASP A C 1
ATOM 661 O O . ASP A 1 89 ? -4.725 -15.300 5.014 1.00 60.94 89 ASP A O 1
ATOM 665 N N . GLN A 1 90 ? -5.765 -13.340 5.208 1.00 54.44 90 GLN A N 1
ATOM 666 C CA . GLN A 1 90 ? -4.547 -12.529 5.151 1.00 54.44 90 GLN A CA 1
ATOM 667 C C . GLN A 1 90 ? -3.748 -12.545 6.469 1.00 54.44 90 GLN A C 1
ATOM 669 O O . GLN A 1 90 ? -2.642 -12.006 6.512 1.00 54.44 90 GLN A O 1
ATOM 674 N N . LEU A 1 91 ? -4.253 -13.189 7.534 1.00 43.47 91 LEU A N 1
ATOM 675 C CA . LEU A 1 91 ? -3.525 -13.342 8.803 1.00 43.47 91 LEU A CA 1
ATOM 676 C C . LEU A 1 91 ? -2.282 -14.224 8.680 1.00 43.47 91 LEU A C 1
ATOM 678 O O . LEU A 1 91 ? -1.365 -14.062 9.477 1.00 43.47 91 LEU A O 1
ATOM 682 N N . SER A 1 92 ? -2.173 -15.069 7.651 1.00 41.12 92 SER A N 1
ATOM 683 C CA . SER A 1 92 ? -0.923 -15.788 7.383 1.00 41.12 92 SER A CA 1
ATOM 684 C C . SER A 1 92 ? 0.182 -14.904 6.779 1.00 41.12 92 SER A C 1
ATOM 686 O O . SER A 1 92 ? 1.280 -15.402 6.543 1.00 41.12 92 SER A O 1
ATOM 688 N N . GLN A 1 93 ? -0.083 -13.622 6.487 1.00 38.84 93 GLN A N 1
ATOM 689 C CA . GLN A 1 93 ? 0.888 -12.692 5.887 1.00 38.84 93 GLN A CA 1
ATOM 690 C C . GLN A 1 93 ? 1.141 -11.407 6.683 1.00 38.84 93 GLN A C 1
ATOM 692 O O . GLN A 1 93 ? 1.973 -10.605 6.255 1.00 38.84 93 GLN A O 1
ATOM 697 N N . GLN A 1 94 ? 0.514 -11.202 7.847 1.00 41.78 94 GLN A N 1
ATOM 698 C CA . GLN A 1 94 ? 1.052 -10.211 8.778 1.00 41.78 94 GLN A CA 1
ATOM 699 C C . GLN A 1 94 ? 2.355 -10.776 9.335 1.00 41.78 94 GLN A C 1
ATOM 701 O O . GLN A 1 94 ? 2.354 -11.650 10.196 1.00 41.78 94 GLN A O 1
ATOM 706 N N . VAL A 1 95 ? 3.468 -10.299 8.778 1.00 37.59 95 VAL A N 1
ATOM 707 C CA . VAL A 1 95 ? 4.801 -10.440 9.353 1.00 37.59 95 VAL A CA 1
ATOM 708 C C . VAL A 1 95 ? 4.681 -9.984 10.804 1.00 37.59 95 VAL A C 1
ATOM 710 O O . VAL A 1 95 ? 4.605 -8.787 11.066 1.00 37.59 95 VAL A O 1
ATOM 713 N N . GLN A 1 96 ? 4.608 -10.926 11.749 1.00 42.91 96 GLN A N 1
ATOM 714 C CA . GLN A 1 96 ? 4.942 -10.622 13.131 1.00 42.91 96 GLN A CA 1
ATOM 715 C C . GLN A 1 96 ? 6.378 -10.135 13.068 1.00 42.91 96 GLN A C 1
ATOM 717 O O . GLN A 1 96 ? 7.299 -10.911 12.810 1.00 42.91 96 GLN A O 1
ATOM 722 N N . ILE A 1 97 ? 6.561 -8.826 13.188 1.00 52.75 97 ILE A N 1
ATOM 723 C CA . ILE A 1 97 ? 7.886 -8.265 13.349 1.00 52.75 97 ILE A CA 1
ATOM 724 C C . ILE A 1 97 ? 8.371 -8.828 14.679 1.00 52.75 97 ILE A C 1
ATOM 726 O O . ILE A 1 97 ? 7.947 -8.386 15.742 1.00 52.75 97 ILE A O 1
ATOM 730 N N . GLU A 1 98 ? 9.211 -9.859 14.629 1.00 58.00 98 GLU A N 1
ATOM 731 C CA . GLU A 1 98 ? 9.889 -10.317 15.829 1.00 58.00 98 GLU A CA 1
ATOM 732 C C . GLU A 1 98 ? 10.781 -9.169 16.296 1.00 58.00 98 GLU A C 1
ATOM 734 O O . GLU A 1 98 ? 11.755 -8.786 15.634 1.00 58.00 98 GLU A O 1
ATOM 739 N N . PHE A 1 99 ? 10.384 -8.567 17.414 1.00 65.69 99 PHE A N 1
ATOM 740 C CA . PHE A 1 99 ? 11.172 -7.545 18.067 1.00 65.69 99 PHE A CA 1
ATOM 741 C C . PHE A 1 99 ? 12.425 -8.183 18.653 1.00 65.69 99 PHE A C 1
ATOM 743 O O . PHE A 1 99 ? 12.359 -9.151 19.422 1.00 65.69 99 PHE A O 1
ATOM 750 N N . THR A 1 100 ? 13.572 -7.607 18.315 1.00 77.00 100 THR A N 1
ATOM 751 C CA . THR A 1 100 ? 14.822 -7.873 19.020 1.00 77.00 100 THR A CA 1
ATOM 752 C C . THR A 1 100 ? 14.676 -7.477 20.492 1.00 77.00 100 THR A C 1
ATOM 754 O O . THR A 1 100 ? 13.779 -6.724 20.874 1.00 77.00 100 THR A O 1
ATOM 757 N N . THR A 1 101 ? 15.557 -7.984 21.353 1.00 74.62 101 THR A N 1
ATOM 758 C CA . THR A 1 101 ? 15.538 -7.654 22.788 1.00 74.62 101 THR A CA 1
ATOM 759 C C . THR A 1 101 ? 15.582 -6.141 23.035 1.00 74.62 101 THR A C 1
ATOM 761 O O . THR A 1 101 ? 14.904 -5.647 23.932 1.00 74.62 101 THR A O 1
ATOM 764 N N . ASP A 1 102 ? 16.317 -5.403 22.202 1.00 76.31 102 ASP A N 1
ATOM 765 C CA . ASP A 1 102 ? 16.438 -3.947 22.302 1.00 76.31 102 ASP A CA 1
ATOM 766 C C . ASP A 1 102 ? 15.141 -3.231 21.889 1.00 76.31 102 ASP A C 1
ATOM 768 O O . ASP A 1 102 ? 14.731 -2.264 22.527 1.00 76.31 102 ASP A O 1
ATOM 772 N N . GLU A 1 103 ? 14.431 -3.746 20.886 1.00 79.62 103 GLU A N 1
ATOM 773 C CA . GLU A 1 103 ? 13.147 -3.192 20.434 1.00 79.62 103 GLU A CA 1
ATOM 774 C C . GLU A 1 103 ? 12.008 -3.463 21.413 1.00 79.62 103 GLU A C 1
ATOM 776 O O . GLU A 1 103 ? 11.117 -2.631 21.559 1.00 79.62 103 GLU A O 1
ATOM 781 N N . LYS A 1 104 ? 12.059 -4.583 22.141 1.00 82.62 104 LYS A N 1
ATOM 782 C CA . LYS A 1 104 ? 11.133 -4.822 23.256 1.00 82.62 104 LYS A CA 1
ATOM 783 C C . LYS A 1 104 ? 11.331 -3.790 24.365 1.00 82.62 104 LYS A C 1
ATOM 785 O O . LYS A 1 104 ? 10.355 -3.241 24.862 1.00 82.62 104 LYS A O 1
ATOM 790 N N . ASN A 1 105 ? 12.580 -3.463 24.703 1.00 83.31 105 ASN A N 1
ATOM 791 C CA . ASN A 1 105 ? 12.873 -2.410 25.684 1.00 83.31 105 ASN A CA 1
ATOM 792 C C . ASN A 1 105 ? 12.415 -1.022 25.198 1.00 83.31 105 ASN A C 1
ATOM 794 O O . ASN A 1 105 ? 11.962 -0.194 25.991 1.00 83.31 105 ASN A O 1
ATOM 798 N N . MET A 1 106 ? 12.512 -0.772 23.891 1.00 82.69 106 MET A N 1
ATOM 799 C CA . MET A 1 106 ? 12.001 0.443 23.261 1.00 82.69 106 MET A CA 1
ATOM 800 C C . MET A 1 106 ? 10.476 0.534 23.358 1.00 82.69 106 MET A C 1
ATOM 802 O O . MET A 1 106 ? 9.968 1.570 23.781 1.00 82.69 106 MET A O 1
ATOM 806 N N . ALA A 1 107 ? 9.757 -0.544 23.036 1.00 86.56 107 ALA A N 1
ATOM 807 C CA . ALA A 1 107 ? 8.302 -0.607 23.165 1.00 86.56 107 ALA A CA 1
ATOM 808 C C . ALA A 1 107 ? 7.848 -0.334 24.608 1.00 86.56 107 ALA A C 1
ATOM 810 O O . ALA A 1 107 ? 6.974 0.498 24.822 1.00 86.56 107 ALA A O 1
ATOM 811 N N . GLU A 1 108 ? 8.503 -0.927 25.608 1.00 88.88 108 GLU A N 1
ATOM 812 C CA . GLU A 1 108 ? 8.200 -0.657 27.023 1.00 88.88 108 GLU A CA 1
ATOM 813 C C . GLU A 1 108 ? 8.452 0.807 27.419 1.00 88.88 108 GLU A C 1
ATOM 815 O O . GLU A 1 108 ? 7.691 1.397 28.184 1.00 88.88 108 GLU A O 1
ATOM 820 N N . SER A 1 109 ? 9.478 1.443 26.848 1.00 89.88 109 SER A N 1
ATOM 821 C CA . SER A 1 109 ? 9.735 2.869 27.083 1.00 89.88 109 SER A CA 1
ATOM 822 C C . SER A 1 109 ? 8.666 3.761 26.439 1.00 89.88 109 SER A C 1
ATOM 824 O O . SER A 1 109 ? 8.254 4.753 27.035 1.00 89.88 109 SER A O 1
ATOM 826 N N . ILE A 1 110 ? 8.176 3.398 25.248 1.00 91.00 110 ILE A N 1
ATOM 827 C CA . ILE A 1 110 ? 7.051 4.083 24.592 1.00 91.00 110 ILE A CA 1
ATOM 828 C C . ILE A 1 110 ? 5.760 3.873 25.397 1.00 91.00 110 ILE A C 1
ATOM 830 O O . ILE A 1 110 ? 4.988 4.821 25.553 1.00 91.00 110 ILE A O 1
ATOM 834 N N . ARG A 1 111 ? 5.545 2.676 25.963 1.00 93.62 111 ARG A N 1
ATOM 835 C CA . ARG A 1 111 ? 4.397 2.368 26.834 1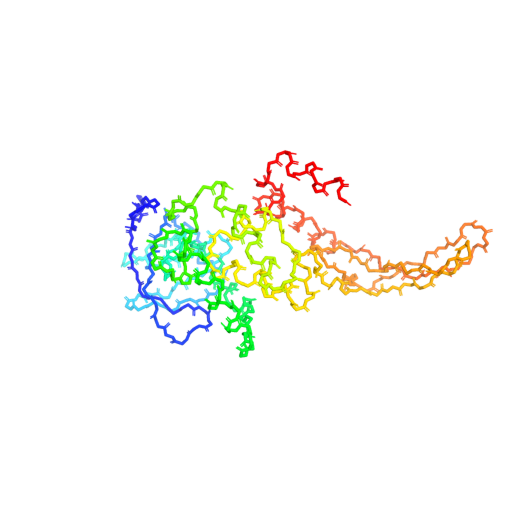.00 93.62 111 ARG A CA 1
ATOM 836 C C . ARG A 1 111 ? 4.353 3.308 28.028 1.00 93.62 111 ARG A C 1
ATOM 838 O O . ARG A 1 111 ? 3.328 3.937 28.263 1.00 93.62 111 ARG A O 1
ATOM 845 N N . ALA A 1 112 ? 5.487 3.503 28.698 1.00 92.50 112 ALA A N 1
ATOM 846 C CA . ALA A 1 112 ? 5.587 4.430 29.823 1.00 92.50 112 ALA A CA 1
ATOM 847 C C . ALA A 1 112 ? 5.240 5.886 29.440 1.00 92.50 112 ALA A C 1
ATOM 849 O O . ALA A 1 112 ? 4.648 6.614 30.241 1.00 92.50 112 ALA A O 1
ATOM 850 N N . ILE A 1 113 ? 5.568 6.321 28.215 1.00 92.88 113 ILE A N 1
ATOM 851 C CA . ILE A 1 113 ? 5.172 7.647 27.706 1.00 92.88 113 ILE A CA 1
ATOM 852 C C . ILE A 1 113 ? 3.651 7.712 27.523 1.00 92.88 113 ILE A C 1
ATOM 854 O O . ILE A 1 113 ? 3.019 8.672 27.969 1.00 92.88 113 ILE A O 1
ATOM 858 N N . TRP A 1 114 ? 3.047 6.688 26.915 1.00 93.62 114 TRP A N 1
ATOM 859 C CA . TRP A 1 114 ? 1.593 6.616 26.747 1.00 93.62 114 TRP A CA 1
ATOM 860 C C . TRP A 1 114 ? 0.865 6.604 28.094 1.00 93.62 114 TRP A C 1
ATOM 862 O O . TRP A 1 114 ? -0.083 7.364 28.272 1.00 93.62 114 TRP A O 1
ATOM 872 N N . GLU A 1 115 ? 1.343 5.826 29.065 1.00 93.75 115 GLU A N 1
ATOM 873 C CA . GLU A 1 115 ? 0.798 5.791 30.428 1.00 93.75 115 GLU A CA 1
ATOM 874 C C . GLU A 1 115 ? 0.918 7.157 31.117 1.00 93.75 115 GLU A C 1
ATOM 876 O O . GLU A 1 115 ? -0.016 7.607 31.782 1.00 93.75 115 GLU A O 1
ATOM 881 N N . SER A 1 116 ? 2.031 7.875 30.915 1.00 93.06 116 SER A N 1
ATOM 882 C CA . SER A 1 116 ? 2.214 9.235 31.444 1.00 93.06 116 SER A CA 1
ATOM 883 C C . SER A 1 116 ? 1.256 10.257 30.827 1.00 93.06 116 SER A C 1
ATOM 885 O O . SER A 1 116 ? 0.883 11.232 31.488 1.00 93.06 116 SER A O 1
ATOM 887 N N . ILE A 1 117 ? 0.888 10.076 29.561 1.00 91.50 117 ILE A N 1
ATOM 888 C CA . ILE A 1 117 ? -0.021 10.966 28.835 1.00 91.50 117 ILE A CA 1
ATOM 889 C C . ILE A 1 117 ? -1.479 10.664 29.193 1.00 91.50 117 ILE A C 1
ATOM 891 O O . ILE A 1 117 ? -2.230 11.579 29.524 1.00 91.50 117 ILE A O 1
ATOM 895 N N . LEU A 1 118 ? -1.867 9.389 29.157 1.00 89.12 118 LEU A N 1
ATOM 896 C CA . LEU A 1 118 ? -3.240 8.935 29.391 1.00 89.12 118 LEU A CA 1
ATOM 897 C C . LEU A 1 118 ? -3.593 8.849 30.881 1.00 89.12 118 LEU A C 1
ATOM 899 O O . LEU A 1 118 ? -4.769 8.869 31.241 1.00 89.12 118 LEU A O 1
ATOM 903 N N . ASN A 1 119 ? -2.582 8.792 31.753 1.00 89.69 119 ASN A N 1
ATOM 904 C CA . ASN A 1 119 ? -2.737 8.589 33.192 1.00 89.69 119 ASN A CA 1
ATOM 905 C C . ASN A 1 119 ? -3.563 7.322 33.511 1.00 89.69 119 ASN A C 1
ATOM 907 O O . ASN A 1 119 ? -4.398 7.307 34.420 1.00 89.69 119 ASN A O 1
ATOM 911 N N . SER A 1 120 ? -3.334 6.272 32.722 1.00 87.50 120 SER A N 1
ATOM 912 C CA . SER A 1 120 ? -3.961 4.951 32.795 1.00 87.50 120 SER A CA 1
ATOM 913 C C . SER A 1 120 ? -2.980 3.885 32.313 1.00 87.50 120 SER A C 1
ATOM 915 O O . SER A 1 120 ? -2.059 4.208 31.566 1.00 87.50 120 SER A O 1
ATOM 917 N N . ASP A 1 121 ? -3.213 2.627 32.685 1.00 86.75 121 ASP A N 1
ATOM 918 C CA . ASP A 1 121 ? -2.457 1.489 32.152 1.00 86.75 121 ASP A CA 1
ATOM 919 C C . ASP A 1 121 ? -2.688 1.343 30.636 1.00 86.75 121 ASP A C 1
ATOM 921 O O . ASP A 1 121 ? -3.795 1.593 30.144 1.00 86.75 121 ASP A O 1
ATOM 925 N N . VAL A 1 122 ? -1.645 0.953 29.897 1.00 87.88 122 VAL A N 1
ATOM 926 C CA . VAL A 1 122 ? -1.671 0.831 28.430 1.00 87.88 122 VAL A CA 1
ATOM 927 C C . VAL A 1 122 ? -1.393 -0.613 28.029 1.00 87.88 122 VAL A C 1
ATOM 929 O O . VAL A 1 122 ? -0.287 -1.122 28.194 1.00 87.88 122 VAL A O 1
ATOM 932 N N . GLU A 1 123 ? -2.392 -1.271 27.453 1.00 84.38 123 GLU A N 1
ATOM 933 C CA . GLU A 1 123 ? -2.292 -2.586 26.806 1.00 84.38 123 GLU A CA 1
ATOM 934 C C . GLU A 1 123 ? -1.959 -2.461 25.306 1.00 84.38 123 GLU A C 1
ATOM 936 O O . GLU A 1 123 ? -2.076 -1.386 24.717 1.00 84.38 123 GLU A O 1
ATOM 941 N N . ASP A 1 124 ? -1.569 -3.566 24.664 1.00 77.75 124 ASP A N 1
ATOM 942 C CA . ASP A 1 124 ? -1.122 -3.583 23.260 1.00 77.75 124 ASP A CA 1
ATOM 943 C C . ASP A 1 124 ? -2.191 -3.127 22.252 1.00 77.75 124 ASP A C 1
ATOM 945 O O . ASP A 1 124 ? -1.885 -2.643 21.162 1.00 77.75 124 ASP A O 1
ATOM 949 N N . ASP A 1 125 ? -3.467 -3.268 22.593 1.00 77.94 125 ASP A N 1
ATOM 950 C CA . ASP A 1 125 ? -4.606 -2.825 21.790 1.00 77.94 125 ASP A CA 1
ATOM 951 C C . ASP A 1 125 ? -5.202 -1.484 22.243 1.00 77.94 125 ASP A C 1
ATOM 953 O O . ASP A 1 125 ? -6.239 -1.076 21.715 1.00 77.94 125 ASP A O 1
ATOM 957 N N . THR A 1 126 ? -4.539 -0.773 23.160 1.00 79.00 126 THR A N 1
ATOM 958 C CA . THR A 1 126 ? -4.981 0.547 23.627 1.00 79.00 126 THR A CA 1
ATOM 959 C C . THR A 1 126 ? -4.949 1.547 22.482 1.00 79.00 126 THR A C 1
ATOM 961 O O . THR A 1 126 ? -3.915 1.741 21.845 1.00 79.00 126 THR A O 1
ATOM 964 N N . ASP A 1 127 ? -6.081 2.203 22.237 1.00 86.50 127 ASP A N 1
ATOM 965 C CA . ASP A 1 127 ? -6.205 3.300 21.278 1.00 86.50 127 ASP A CA 1
ATOM 966 C C . ASP A 1 127 ? -6.028 4.639 22.005 1.00 86.50 127 ASP A C 1
ATOM 968 O O . ASP A 1 127 ? -6.723 4.931 22.986 1.00 86.50 127 ASP A O 1
ATOM 972 N N . LEU A 1 128 ? -5.090 5.451 21.520 1.00 86.38 128 LEU A N 1
ATOM 973 C CA . LEU A 1 128 ? -4.697 6.721 22.124 1.00 86.38 128 LEU A CA 1
ATOM 974 C C . LEU A 1 128 ? -5.876 7.706 22.215 1.00 86.38 128 LEU A C 1
ATOM 976 O O . LEU A 1 128 ? -6.101 8.331 23.253 1.00 86.38 128 LEU A O 1
ATOM 980 N N . PHE A 1 129 ? -6.663 7.831 21.145 1.00 85.50 129 PHE A N 1
ATOM 981 C CA . PHE A 1 129 ? -7.749 8.810 21.055 1.00 85.50 129 PHE A CA 1
ATOM 982 C C . PHE A 1 129 ? -9.010 8.328 21.767 1.00 85.50 129 PHE A C 1
ATOM 984 O O . PHE A 1 129 ? -9.695 9.122 22.417 1.00 85.50 129 PHE A O 1
ATOM 991 N N . ALA A 1 130 ? -9.306 7.028 21.700 1.00 76.94 130 ALA A N 1
ATOM 992 C CA . ALA A 1 130 ? -10.406 6.435 22.459 1.00 76.94 130 ALA A CA 1
ATOM 993 C C . ALA A 1 130 ? -10.180 6.543 23.976 1.00 76.94 130 ALA A C 1
ATOM 995 O O . ALA A 1 130 ? -11.147 6.660 24.731 1.00 76.94 130 ALA A O 1
ATOM 996 N N . SER A 1 131 ? -8.915 6.563 24.403 1.00 85.06 131 SER A N 1
ATOM 997 C CA . SER A 1 131 ? -8.505 6.713 25.805 1.00 85.06 131 SER A CA 1
ATOM 998 C C . SER A 1 131 ? -8.471 8.170 26.286 1.00 85.06 131 SER A C 1
ATOM 1000 O O . SER A 1 131 ? -8.172 8.430 27.447 1.00 85.06 131 SER A O 1
ATOM 1002 N N . GLY A 1 132 ? -8.841 9.129 25.428 1.00 81.06 132 GLY A N 1
ATOM 1003 C CA . GLY A 1 132 ? -9.046 10.528 25.807 1.00 81.06 132 GLY A CA 1
ATOM 1004 C C . GLY A 1 132 ? -7.898 11.480 25.474 1.00 81.06 132 GLY A C 1
ATOM 1005 O O . GLY A 1 132 ? -7.970 12.641 25.879 1.00 81.06 132 GLY A O 1
ATOM 1006 N N . ALA A 1 133 ? -6.879 11.044 24.726 1.00 86.94 133 ALA A N 1
ATOM 1007 C CA . ALA A 1 133 ? -5.811 11.931 24.272 1.00 86.94 133 ALA A CA 1
ATOM 1008 C C . ALA A 1 133 ? -6.310 12.961 23.246 1.00 86.94 133 ALA A C 1
ATOM 1010 O O . ALA A 1 133 ? -7.052 12.646 22.309 1.00 86.94 133 ALA A O 1
ATOM 1011 N N . GLY A 1 134 ? -5.862 14.204 23.398 1.00 87.88 134 GLY A N 1
ATOM 1012 C CA . GLY A 1 134 ? -6.106 15.298 22.464 1.00 87.88 134 GLY A CA 1
ATOM 1013 C C . GLY A 1 134 ? -4.895 15.638 21.592 1.00 87.88 134 GLY A C 1
ATOM 1014 O O . GLY A 1 134 ? -3.823 15.048 21.670 1.00 87.88 134 GLY A O 1
ATOM 1015 N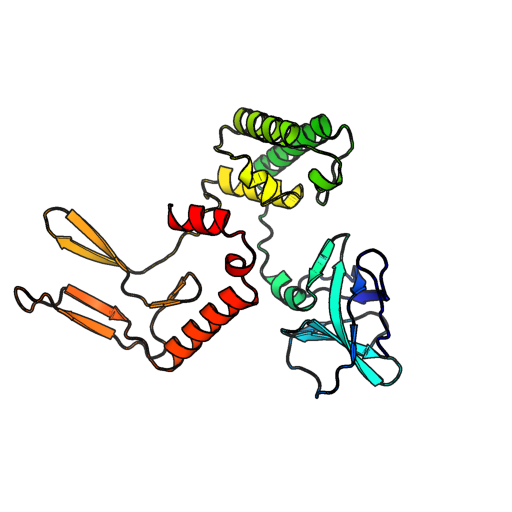 N . SER A 1 135 ? -5.033 16.667 20.754 1.00 85.44 135 SER A N 1
ATOM 1016 C CA . SER A 1 135 ? -3.963 17.070 19.827 1.00 85.44 135 SER A CA 1
ATOM 1017 C C . SER A 1 135 ? -2.695 17.594 20.518 1.00 85.44 135 SER A C 1
ATOM 1019 O O . SER A 1 135 ? -1.618 17.494 19.942 1.00 85.44 135 SER A O 1
ATOM 1021 N N . MET A 1 136 ? -2.795 18.146 21.735 1.00 88.06 136 MET A N 1
ATOM 1022 C CA . MET A 1 136 ? -1.611 18.536 22.521 1.00 88.06 136 MET A CA 1
ATOM 1023 C C . MET A 1 136 ? -0.835 17.315 23.025 1.00 88.06 136 MET A C 1
ATOM 1025 O O . MET A 1 136 ? 0.392 17.353 23.077 1.00 88.06 136 MET A O 1
ATOM 1029 N N . ASP A 1 137 ? -1.546 16.233 23.332 1.00 92.44 137 ASP A N 1
ATOM 1030 C CA . ASP A 1 137 ? -0.964 14.975 23.791 1.00 92.44 137 ASP A CA 1
ATOM 1031 C C . ASP A 1 137 ? -0.218 14.268 22.660 1.00 92.44 137 ASP A C 1
ATOM 1033 O O . ASP A 1 137 ? 0.870 13.749 22.879 1.00 92.44 137 ASP A O 1
ATOM 1037 N N . VAL A 1 138 ? -0.735 14.344 21.428 1.00 90.56 138 VAL A N 1
ATOM 1038 C CA . VAL A 1 138 ? -0.029 13.870 20.224 1.00 90.56 138 VAL A CA 1
ATOM 1039 C C . VAL A 1 138 ? 1.302 14.597 20.040 1.00 90.56 138 VAL A C 1
ATOM 1041 O O . VAL A 1 138 ? 2.324 13.956 19.824 1.00 90.56 138 VAL A O 1
ATOM 1044 N N . VAL A 1 139 ? 1.314 15.929 20.160 1.00 90.44 139 VAL A N 1
ATOM 1045 C CA . VAL A 1 139 ? 2.556 16.714 20.039 1.00 90.44 139 VAL A CA 1
ATOM 1046 C C . VAL A 1 139 ? 3.550 16.311 21.125 1.00 90.44 139 VAL A C 1
ATOM 1048 O O . VAL A 1 139 ? 4.727 16.112 20.838 1.00 90.44 139 VAL A O 1
ATOM 1051 N N . ARG A 1 140 ? 3.076 16.157 22.366 1.00 93.69 140 ARG A N 1
ATOM 1052 C CA . ARG A 1 140 ? 3.905 15.709 23.487 1.00 93.69 140 ARG A CA 1
ATOM 1053 C C . ARG A 1 140 ? 4.490 14.318 23.231 1.00 93.69 140 ARG A C 1
ATOM 1055 O O . ARG A 1 140 ? 5.695 14.148 23.371 1.00 93.69 140 ARG A O 1
ATOM 1062 N N . LEU A 1 141 ? 3.658 13.362 22.815 1.00 93.44 141 LEU A N 1
ATOM 1063 C CA . LEU A 1 141 ? 4.074 12.002 22.475 1.00 93.44 141 LEU A CA 1
ATOM 1064 C C . LEU A 1 141 ? 5.166 12.015 21.404 1.00 93.44 141 LEU A C 1
ATOM 1066 O O . LEU A 1 141 ? 6.198 11.372 21.569 1.00 93.44 141 LEU A O 1
ATOM 1070 N N . VAL A 1 142 ? 4.952 12.766 20.323 1.00 91.06 142 VAL A N 1
ATOM 1071 C CA . VAL A 1 142 ? 5.898 12.836 19.207 1.00 91.06 142 VAL A CA 1
ATOM 1072 C C . VAL A 1 142 ? 7.248 13.376 19.659 1.00 91.06 142 VAL A C 1
ATOM 1074 O O . VAL A 1 142 ? 8.273 12.775 19.350 1.00 91.06 142 VAL A O 1
ATOM 1077 N N . GLU A 1 143 ? 7.268 14.477 20.406 1.00 90.81 143 GLU A N 1
ATOM 1078 C CA . GLU A 1 143 ? 8.521 15.081 20.864 1.00 90.81 143 GLU A CA 1
ATOM 1079 C C . GLU A 1 143 ? 9.246 14.204 21.898 1.00 90.81 143 GLU A C 1
ATOM 1081 O O . GLU A 1 143 ? 10.459 14.030 21.794 1.00 90.81 143 GLU A O 1
ATOM 1086 N N . GLU A 1 144 ? 8.530 13.566 22.832 1.00 92.88 144 GLU A N 1
ATOM 1087 C CA . GLU A 1 144 ? 9.144 12.643 23.800 1.00 92.88 144 GLU A CA 1
ATOM 1088 C C . GLU A 1 144 ? 9.738 11.400 23.113 1.00 92.88 144 GLU A C 1
ATOM 1090 O O . GLU A 1 144 ? 10.856 10.987 23.432 1.00 92.88 144 GLU A O 1
ATOM 1095 N N . VAL A 1 145 ? 9.046 10.833 22.117 1.00 90.50 145 VAL A N 1
ATOM 1096 C CA . VAL A 1 145 ? 9.537 9.675 21.349 1.00 90.50 145 VAL A CA 1
ATOM 1097 C C . VAL A 1 145 ? 10.733 10.053 20.468 1.00 90.50 145 VAL A C 1
ATOM 1099 O O . VAL A 1 145 ? 11.715 9.305 20.420 1.00 90.50 145 VAL A O 1
ATOM 1102 N N . LYS A 1 146 ? 10.710 11.227 19.819 1.00 89.94 146 LYS A N 1
ATOM 1103 C CA . LYS A 1 146 ? 11.871 11.770 19.088 1.00 89.94 146 LYS A CA 1
ATOM 1104 C C . LYS A 1 146 ? 13.081 11.912 19.994 1.00 89.94 146 LYS A C 1
ATOM 1106 O O . LYS A 1 146 ? 14.188 11.534 19.614 1.00 89.94 146 LYS A O 1
ATOM 1111 N N . ASP A 1 147 ? 12.886 12.461 21.188 1.00 87.56 147 ASP A N 1
ATOM 1112 C CA . ASP A 1 147 ? 13.986 12.700 22.109 1.00 87.56 147 ASP A CA 1
ATOM 1113 C C . ASP A 1 147 ? 14.571 11.408 22.668 1.00 87.56 147 ASP A C 1
ATOM 1115 O O . ASP A 1 147 ? 15.799 11.322 22.802 1.00 87.56 147 ASP A O 1
ATOM 1119 N N . LEU A 1 148 ? 13.722 10.416 22.938 1.00 85.12 148 LEU A N 1
ATOM 1120 C CA . LEU A 1 148 ? 14.119 9.105 23.439 1.00 85.12 148 LEU A CA 1
ATOM 1121 C C . LEU A 1 148 ? 14.901 8.304 22.391 1.00 85.12 148 LEU A C 1
ATOM 1123 O O . LEU A 1 148 ? 15.958 7.757 22.699 1.00 85.12 148 LEU A O 1
ATOM 1127 N N . LEU A 1 149 ? 14.387 8.234 21.161 1.00 81.88 149 LEU A N 1
ATOM 1128 C CA . LEU A 1 149 ? 14.879 7.304 20.137 1.00 81.88 149 LEU A CA 1
ATOM 1129 C C . LEU A 1 149 ? 15.752 7.961 19.070 1.00 81.88 149 LEU A C 1
ATOM 1131 O O . LEU A 1 149 ? 16.363 7.261 18.269 1.00 81.88 149 LEU A O 1
ATOM 1135 N N . LYS A 1 150 ? 15.834 9.295 19.062 1.00 83.38 150 LYS A N 1
ATOM 1136 C CA . LYS A 1 150 ? 16.555 10.086 18.052 1.00 83.38 150 LYS A CA 1
ATOM 1137 C C . LYS A 1 150 ? 16.118 9.762 16.617 1.00 83.38 150 LYS A C 1
ATOM 1139 O O . LYS A 1 150 ? 16.935 9.779 15.701 1.00 83.38 150 LYS A O 1
ATOM 1144 N N . ILE A 1 151 ? 14.822 9.504 16.440 1.00 82.19 151 ILE A N 1
ATOM 1145 C CA . ILE A 1 151 ? 14.171 9.270 15.144 1.00 82.19 151 ILE A CA 1
ATOM 1146 C C . ILE A 1 151 ? 13.381 10.500 14.691 1.00 82.19 151 ILE A C 1
ATOM 1148 O O . ILE A 1 151 ? 12.997 11.333 15.510 1.00 82.19 151 ILE A O 1
ATOM 1152 N N . GLU A 1 152 ? 13.087 10.588 13.393 1.00 80.62 152 GLU A N 1
ATOM 1153 C CA . GLU A 1 152 ? 12.131 11.559 12.857 1.00 80.62 152 GLU A CA 1
ATOM 1154 C C . GLU A 1 152 ? 10.705 10.991 12.893 1.00 80.62 152 GLU A C 1
ATOM 1156 O O . GLU A 1 152 ? 10.424 9.919 12.345 1.00 80.62 152 GLU A O 1
ATOM 1161 N N . LEU A 1 153 ? 9.808 11.730 13.547 1.00 83.94 153 LEU A N 1
ATOM 1162 C CA . LEU A 1 153 ? 8.403 11.376 13.731 1.00 83.94 153 LEU A CA 1
ATOM 1163 C C . LEU A 1 153 ? 7.528 12.618 13.515 1.00 83.94 153 LEU A C 1
ATOM 1165 O O . LEU A 1 153 ? 7.889 13.723 13.919 1.00 83.94 153 LEU A O 1
ATOM 1169 N N . GLU A 1 154 ? 6.375 12.472 12.887 1.00 84.88 154 GLU A N 1
ATOM 1170 C CA . GLU A 1 154 ? 5.425 13.563 12.684 1.00 84.88 154 GLU A CA 1
ATOM 1171 C C . GLU A 1 154 ? 4.116 13.282 13.420 1.00 84.88 154 GLU A C 1
ATOM 1173 O O . GLU A 1 154 ? 3.794 12.147 13.758 1.00 84.88 154 GLU A O 1
ATOM 1178 N N . ASN A 1 155 ? 3.318 14.325 13.659 1.00 84.06 155 ASN A N 1
ATOM 1179 C CA . ASN A 1 155 ? 2.006 14.150 14.288 1.00 84.06 155 ASN A CA 1
ATOM 1180 C C . ASN A 1 155 ? 1.110 13.203 13.477 1.00 84.06 155 ASN A C 1
ATOM 1182 O O . ASN A 1 155 ? 0.323 12.468 14.062 1.00 84.06 155 ASN A O 1
ATOM 1186 N N . GLU A 1 156 ? 1.239 13.217 12.146 1.00 77.56 156 GLU A N 1
ATOM 1187 C CA . GLU A 1 156 ? 0.492 12.346 11.233 1.00 77.56 156 GLU A CA 1
ATOM 1188 C C . GLU A 1 156 ? 0.743 10.859 11.511 1.00 77.56 156 GLU A C 1
ATOM 1190 O O . GLU A 1 156 ? -0.195 10.071 11.446 1.00 77.56 156 GLU A O 1
ATOM 1195 N N . ASP A 1 157 ? 1.953 10.484 11.937 1.00 80.12 157 ASP A N 1
ATOM 1196 C CA . ASP A 1 157 ? 2.289 9.092 12.257 1.00 80.12 157 ASP A CA 1
ATOM 1197 C C . ASP A 1 157 ? 1.435 8.540 13.407 1.00 80.12 157 ASP A C 1
ATOM 1199 O O . ASP A 1 157 ? 0.995 7.393 13.368 1.00 80.12 157 ASP A O 1
ATOM 1203 N N . VAL A 1 158 ? 1.134 9.376 14.404 1.00 84.50 158 VAL A N 1
ATOM 1204 C CA . VAL A 1 158 ? 0.262 9.009 15.531 1.00 84.50 158 VAL A CA 1
ATOM 1205 C C . VAL A 1 158 ? -1.196 8.873 15.082 1.00 84.50 158 VAL A C 1
ATOM 1207 O O . VAL A 1 158 ? -1.927 8.026 15.586 1.00 84.50 158 VAL A O 1
ATOM 1210 N N . PHE A 1 159 ? -1.640 9.690 14.122 1.00 77.06 159 PHE A N 1
ATOM 1211 C CA . PHE A 1 159 ? -2.998 9.591 13.577 1.00 77.06 159 PHE A CA 1
ATOM 1212 C C . PHE A 1 159 ? -3.181 8.365 12.678 1.00 77.06 159 PHE A C 1
ATOM 1214 O O . PHE A 1 159 ? -4.270 7.792 12.656 1.00 77.06 159 PHE A O 1
ATOM 1221 N N . MET A 1 160 ? -2.135 7.967 11.952 1.00 70.00 160 MET A N 1
ATOM 1222 C CA . MET A 1 160 ? -2.146 6.790 11.080 1.00 70.00 160 MET A CA 1
ATOM 1223 C C . MET A 1 160 ? -2.033 5.476 11.858 1.00 70.00 160 MET A C 1
ATOM 1225 O O . MET A 1 160 ? -2.566 4.465 11.407 1.00 70.00 160 MET A O 1
ATOM 1229 N N . ALA A 1 161 ? -1.388 5.496 13.026 1.00 82.00 161 ALA A N 1
ATOM 1230 C CA . ALA A 1 161 ? -1.260 4.354 13.927 1.00 82.00 161 ALA A CA 1
ATOM 1231 C C . ALA A 1 161 ? -1.731 4.728 15.349 1.00 82.00 161 ALA A C 1
ATOM 1233 O O . ALA A 1 161 ? -0.908 4.920 16.245 1.00 82.00 161 ALA A O 1
ATOM 1234 N N . PRO A 1 162 ? -3.052 4.858 15.578 1.00 82.69 162 PRO A N 1
ATOM 1235 C CA . PRO A 1 162 ? -3.601 5.308 16.859 1.00 82.69 162 PRO A CA 1
ATOM 1236 C C . PRO A 1 162 ? -3.577 4.233 17.956 1.00 82.69 162 PRO A C 1
ATOM 1238 O O . PRO A 1 162 ? -3.813 4.551 19.120 1.00 82.69 162 PRO A O 1
ATOM 1241 N N . VAL A 1 163 ? -3.326 2.969 17.601 1.00 85.25 163 VAL A N 1
ATOM 1242 C CA . VAL A 1 163 ? -3.272 1.826 18.524 1.00 85.25 163 VAL A CA 1
ATOM 1243 C C . VAL A 1 163 ? -1.827 1.552 18.931 1.00 85.25 163 VAL A C 1
ATOM 1245 O O . VAL A 1 163 ? -0.943 1.558 18.078 1.00 85.25 163 VAL A O 1
ATOM 1248 N N . PHE A 1 164 ? -1.585 1.269 20.213 1.00 88.75 164 PHE A N 1
ATOM 1249 C CA . PHE A 1 164 ? -0.238 1.143 20.780 1.00 88.75 164 PHE A CA 1
ATOM 1250 C C . PHE A 1 164 ? 0.679 0.174 20.019 1.00 88.75 164 PHE A C 1
ATOM 1252 O O . PHE A 1 164 ? 1.791 0.547 19.651 1.00 88.75 164 PHE A O 1
ATOM 1259 N N . ASP A 1 165 ? 0.228 -1.054 19.755 1.00 83.94 165 ASP A N 1
ATOM 1260 C CA . ASP A 1 165 ? 1.017 -2.056 19.025 1.00 83.94 165 ASP A CA 1
ATOM 1261 C C . ASP A 1 165 ? 1.351 -1.600 17.593 1.00 83.94 165 ASP A C 1
ATOM 1263 O O . ASP A 1 165 ? 2.487 -1.729 17.141 1.00 83.94 165 ASP A O 1
ATOM 1267 N N . GLU A 1 166 ? 0.397 -0.976 16.901 1.00 79.81 166 GLU A N 1
ATOM 1268 C CA . GLU A 1 166 ? 0.596 -0.453 15.543 1.00 79.81 166 GLU A CA 1
ATOM 1269 C C . GLU A 1 166 ? 1.575 0.730 15.544 1.00 79.81 166 GLU A C 1
ATOM 1271 O O . GLU A 1 166 ? 2.472 0.803 14.700 1.00 79.81 166 GLU A O 1
ATOM 1276 N N . PHE A 1 167 ? 1.459 1.620 16.534 1.00 88.56 167 PHE A N 1
ATOM 1277 C CA . PHE A 1 167 ? 2.373 2.740 16.734 1.00 88.56 167 PHE A CA 1
ATOM 1278 C C . PHE A 1 167 ? 3.794 2.254 17.032 1.00 88.56 167 PHE A C 1
ATOM 1280 O O . PHE A 1 167 ? 4.752 2.708 16.406 1.00 88.56 167 PHE A O 1
ATOM 1287 N N . CYS A 1 168 ? 3.943 1.288 17.940 1.00 86.88 168 CYS A N 1
ATOM 1288 C CA . CYS A 1 168 ? 5.231 0.685 18.265 1.00 86.88 168 CYS A CA 1
ATOM 1289 C C . CYS A 1 168 ? 5.863 0.018 17.044 1.00 86.88 168 CYS A C 1
ATOM 1291 O O . CYS A 1 168 ? 7.045 0.232 16.784 1.00 86.88 168 CYS A O 1
ATOM 1293 N N . GLN A 1 169 ? 5.095 -0.734 16.252 1.00 81.62 169 GLN A N 1
ATOM 1294 C CA . GLN A 1 169 ? 5.591 -1.324 15.008 1.00 81.62 169 GLN A CA 1
ATOM 1295 C C . GLN A 1 169 ? 6.066 -0.248 14.027 1.00 81.62 169 GLN A C 1
ATOM 1297 O O . GLN A 1 169 ? 7.173 -0.362 13.498 1.00 81.62 169 GLN A O 1
ATOM 1302 N N . ALA A 1 170 ? 5.287 0.819 13.824 1.00 79.69 170 ALA A N 1
ATOM 1303 C CA . ALA A 1 170 ? 5.656 1.928 12.945 1.00 79.69 170 ALA A CA 1
ATOM 1304 C C . ALA A 1 170 ? 6.947 2.633 13.404 1.00 79.69 170 ALA A C 1
ATOM 1306 O O . ALA A 1 170 ? 7.830 2.919 12.592 1.00 79.69 170 ALA A O 1
ATOM 1307 N N . VAL A 1 171 ? 7.093 2.857 14.712 1.00 85.25 171 VAL A N 1
ATOM 1308 C CA . VAL A 1 171 ? 8.291 3.452 15.324 1.00 85.25 171 VAL A CA 1
ATOM 1309 C C . VAL A 1 171 ? 9.505 2.526 15.205 1.00 85.25 171 VAL A C 1
ATOM 1311 O O . VAL A 1 171 ? 10.594 2.983 14.853 1.00 85.25 171 VAL A O 1
ATOM 1314 N N . VAL A 1 172 ? 9.337 1.224 15.445 1.00 81.44 172 VAL A N 1
ATOM 1315 C CA . VAL A 1 172 ? 10.404 0.219 15.303 1.00 81.44 172 VAL A CA 1
ATOM 1316 C C . VAL A 1 172 ? 10.868 0.116 13.855 1.00 81.44 172 VAL A C 1
ATOM 1318 O O . VAL A 1 172 ? 12.071 0.117 13.601 1.00 81.44 172 VAL A O 1
ATOM 1321 N N . LEU A 1 173 ? 9.937 0.070 12.901 1.00 72.75 173 LEU A N 1
ATOM 1322 C CA . LEU A 1 173 ? 10.249 0.074 11.472 1.00 72.75 173 LEU A CA 1
ATOM 1323 C C . LEU A 1 173 ? 11.097 1.301 11.111 1.00 72.75 173 LEU A C 1
ATOM 1325 O O . LEU A 1 173 ? 12.180 1.142 10.546 1.00 72.75 173 LEU A O 1
ATOM 1329 N N . ARG A 1 174 ? 10.685 2.497 11.552 1.00 74.38 174 ARG A N 1
ATOM 1330 C CA . ARG A 1 174 ? 11.457 3.740 11.366 1.00 74.38 174 ARG A CA 1
ATOM 1331 C C . ARG A 1 174 ? 12.845 3.679 12.004 1.00 74.38 174 ARG A C 1
ATOM 1333 O O . ARG A 1 174 ? 13.819 4.086 11.379 1.00 74.38 174 ARG A O 1
ATOM 1340 N N . SER A 1 175 ? 12.956 3.128 13.212 1.00 74.69 175 SER A N 1
ATOM 1341 C CA . SER A 1 175 ? 14.232 2.959 13.924 1.00 74.69 175 SER A CA 1
ATOM 1342 C C . SER A 1 175 ? 15.195 2.005 13.205 1.00 74.69 175 SER A C 1
ATOM 1344 O O . SER A 1 175 ? 16.397 2.263 13.140 1.00 74.69 175 SER A O 1
ATOM 1346 N N . ARG A 1 176 ? 14.678 0.950 12.556 1.00 72.88 176 ARG A N 1
ATOM 1347 C CA . ARG A 1 176 ? 15.465 0.038 11.701 1.00 72.88 176 ARG A CA 1
ATOM 1348 C C . ARG A 1 176 ? 15.997 0.703 10.421 1.00 72.88 176 ARG A C 1
ATOM 1350 O O . ARG A 1 176 ? 16.662 0.039 9.629 1.00 72.88 176 ARG A O 1
ATOM 1357 N N . GLY A 1 177 ? 15.708 1.987 10.200 1.00 57.66 177 GLY A N 1
ATOM 1358 C CA . GLY A 1 177 ? 16.027 2.702 8.966 1.00 57.66 177 GLY A CA 1
ATOM 1359 C C . GLY A 1 177 ? 15.042 2.413 7.833 1.00 57.66 177 GLY A C 1
ATOM 1360 O O . GLY A 1 177 ? 15.248 2.890 6.720 1.00 57.66 177 GLY A O 1
ATOM 1361 N N . ALA A 1 178 ? 13.962 1.671 8.103 1.00 48.56 178 ALA A N 1
ATOM 1362 C CA . ALA A 1 178 ? 12.844 1.572 7.185 1.00 48.56 178 ALA A CA 1
ATOM 1363 C C . ALA A 1 178 ? 11.946 2.783 7.434 1.00 48.56 178 ALA A C 1
ATOM 1365 O O . ALA A 1 178 ? 11.085 2.772 8.313 1.00 48.56 178 ALA A O 1
ATOM 1366 N N . ASN A 1 179 ? 12.142 3.855 6.665 1.00 42.97 179 ASN A N 1
ATOM 1367 C CA . ASN A 1 179 ? 11.092 4.856 6.527 1.00 42.97 179 ASN A CA 1
ATOM 1368 C C . ASN A 1 179 ? 9.782 4.102 6.275 1.00 42.97 179 ASN A C 1
ATOM 1370 O O . ASN A 1 179 ? 9.698 3.329 5.324 1.00 42.97 179 ASN A O 1
ATOM 1374 N N . ALA A 1 180 ? 8.741 4.351 7.070 1.00 42.25 180 ALA A N 1
ATOM 1375 C CA . ALA A 1 180 ? 7.404 3.798 6.831 1.00 42.25 180 ALA A CA 1
ATOM 1376 C C . ALA A 1 180 ? 6.796 4.246 5.472 1.00 42.25 180 ALA A C 1
ATOM 1378 O O . ALA A 1 180 ? 5.655 3.920 5.163 1.00 42.25 180 ALA A O 1
ATOM 1379 N N . GLY A 1 181 ? 7.559 4.988 4.655 1.00 43.53 181 GLY A N 1
ATOM 1380 C CA . GLY A 1 181 ? 7.266 5.331 3.266 1.00 43.53 181 GLY A CA 1
ATOM 1381 C C . GLY A 1 181 ? 8.205 4.722 2.214 1.00 43.53 181 GLY A C 1
ATOM 1382 O O . GLY A 1 181 ? 7.901 4.863 1.034 1.00 43.53 181 GLY A O 1
ATOM 1383 N N . ASP A 1 182 ? 9.287 4.035 2.591 1.00 43.84 182 ASP A N 1
ATOM 1384 C CA . ASP A 1 182 ? 10.144 3.302 1.653 1.00 43.84 182 ASP A CA 1
ATOM 1385 C C . ASP A 1 182 ? 9.805 1.815 1.753 1.00 43.84 182 ASP A C 1
ATOM 1387 O O . ASP A 1 182 ? 10.524 1.008 2.341 1.00 43.84 182 ASP A O 1
ATOM 1391 N N . VAL A 1 183 ? 8.680 1.431 1.142 1.00 50.91 183 VAL A N 1
ATOM 1392 C CA . VAL A 1 183 ? 8.605 0.077 0.587 1.00 50.91 183 VAL A CA 1
ATOM 1393 C C . VAL A 1 183 ? 9.832 -0.028 -0.309 1.00 50.91 183 VAL A C 1
ATOM 1395 O O . VAL A 1 183 ? 9.939 0.738 -1.263 1.00 50.91 183 VAL A O 1
ATOM 1398 N N . GLU A 1 184 ? 10.794 -0.885 0.024 1.00 53.03 184 GLU A N 1
ATOM 1399 C CA . GLU A 1 184 ? 11.975 -1.077 -0.811 1.00 53.03 184 GLU A CA 1
ATOM 1400 C C . GLU A 1 184 ? 11.483 -1.698 -2.124 1.00 53.03 184 GLU A C 1
ATOM 1402 O O . GLU A 1 184 ? 11.237 -2.901 -2.232 1.00 53.03 184 GLU A O 1
ATOM 1407 N N . ILE A 1 185 ? 11.176 -0.842 -3.100 1.00 66.25 185 ILE A N 1
ATOM 1408 C CA . ILE A 1 185 ? 10.633 -1.280 -4.375 1.00 66.25 185 ILE A CA 1
ATOM 1409 C C . ILE A 1 185 ? 11.806 -1.892 -5.132 1.00 66.25 185 ILE A C 1
ATOM 1411 O O . ILE A 1 185 ? 12.609 -1.184 -5.736 1.00 66.25 185 ILE A O 1
ATOM 1415 N N . GLU A 1 186 ? 11.919 -3.215 -5.085 1.00 79.44 186 GLU A N 1
ATOM 1416 C CA . GLU A 1 186 ? 12.898 -3.938 -5.883 1.00 79.44 186 GLU A CA 1
ATOM 1417 C C . GLU A 1 186 ? 12.497 -3.872 -7.363 1.00 79.44 186 GLU A C 1
ATOM 1419 O O . GLU A 1 186 ? 11.361 -4.179 -7.741 1.00 79.44 186 GLU A O 1
ATOM 1424 N N . TYR A 1 187 ? 13.428 -3.444 -8.216 1.00 87.69 187 TYR A N 1
ATOM 1425 C CA . TYR A 1 187 ? 13.216 -3.380 -9.657 1.00 87.69 187 TYR A CA 1
ATOM 1426 C C . TYR A 1 187 ? 14.495 -3.654 -10.428 1.00 87.69 187 TYR A C 1
ATOM 1428 O O . TYR A 1 187 ? 15.604 -3.307 -10.016 1.00 87.69 187 TYR A O 1
ATOM 1436 N N . ARG A 1 188 ? 14.335 -4.228 -11.619 1.00 90.06 188 ARG A N 1
ATOM 1437 C CA . ARG A 1 188 ? 15.426 -4.341 -12.581 1.00 90.06 188 ARG A CA 1
ATOM 1438 C C . ARG A 1 188 ? 15.560 -3.041 -13.367 1.00 90.06 188 ARG A C 1
ATOM 1440 O O . ARG A 1 188 ? 14.601 -2.590 -13.999 1.00 90.06 188 ARG A O 1
ATOM 1447 N N . ALA A 1 189 ? 16.767 -2.483 -13.366 1.00 90.19 189 ALA A N 1
ATOM 1448 C CA . ALA A 1 189 ? 17.094 -1.244 -14.059 1.00 90.19 189 ALA A CA 1
ATOM 1449 C C . ALA A 1 189 ? 17.978 -1.482 -15.291 1.00 90.19 189 ALA A C 1
ATOM 1451 O O . ALA A 1 189 ? 18.854 -2.347 -15.277 1.00 90.19 189 ALA A O 1
ATOM 1452 N N . ALA A 1 190 ? 17.793 -0.665 -16.325 1.00 90.69 190 ALA A N 1
ATOM 1453 C CA . ALA A 1 190 ? 18.812 -0.406 -17.333 1.00 90.69 190 ALA A CA 1
ATOM 1454 C C . ALA A 1 190 ? 19.649 0.806 -16.903 1.00 90.69 190 ALA A C 1
ATOM 1456 O O . ALA A 1 190 ? 19.092 1.827 -16.494 1.00 90.69 190 ALA A O 1
ATOM 1457 N N . GLU A 1 191 ? 20.973 0.692 -16.993 1.00 92.25 191 GLU A N 1
ATOM 1458 C CA . GLU A 1 191 ? 21.896 1.800 -16.737 1.00 92.25 191 GLU A CA 1
ATOM 1459 C C . GLU A 1 191 ? 22.160 2.560 -18.038 1.00 92.25 191 GLU A C 1
ATOM 1461 O O . GLU A 1 191 ? 22.557 1.971 -19.044 1.00 92.25 191 GLU A O 1
ATOM 1466 N N . ILE A 1 192 ? 21.917 3.868 -18.024 1.00 89.19 192 ILE A N 1
ATOM 1467 C CA . ILE A 1 192 ? 22.019 4.737 -19.194 1.00 89.19 192 ILE A CA 1
ATOM 1468 C C . ILE A 1 192 ? 22.943 5.900 -18.850 1.00 89.19 192 ILE A C 1
ATOM 1470 O O . ILE A 1 192 ? 22.661 6.679 -17.941 1.00 89.19 192 ILE A O 1
ATOM 1474 N N . ASN A 1 193 ? 24.024 6.057 -19.614 1.00 89.25 193 ASN A N 1
ATOM 1475 C CA . ASN A 1 193 ? 24.864 7.246 -19.534 1.00 89.25 193 ASN A CA 1
ATOM 1476 C C . ASN A 1 193 ? 24.359 8.301 -20.528 1.00 89.25 193 ASN A C 1
ATOM 1478 O O . ASN A 1 193 ? 24.495 8.129 -21.738 1.00 89.25 193 ASN A O 1
ATOM 1482 N N . ALA A 1 194 ? 23.761 9.378 -20.024 1.00 83.25 194 ALA A N 1
ATOM 1483 C CA . ALA A 1 194 ? 23.236 10.468 -20.842 1.00 83.25 194 ALA A CA 1
ATOM 1484 C C . ALA A 1 194 ? 23.482 11.816 -20.156 1.00 83.25 194 ALA A C 1
ATOM 1486 O O . ALA A 1 194 ? 23.344 11.939 -18.941 1.00 83.25 194 ALA A O 1
ATOM 1487 N N . ASN A 1 195 ? 23.848 12.843 -20.931 1.00 88.94 195 ASN A N 1
ATOM 1488 C CA . ASN A 1 195 ? 24.132 14.196 -20.426 1.00 88.94 195 ASN A CA 1
ATOM 1489 C C . ASN A 1 195 ? 25.146 14.237 -19.261 1.00 88.94 195 ASN A C 1
ATOM 1491 O O . ASN A 1 195 ? 25.027 15.060 -18.357 1.00 88.94 195 ASN A O 1
ATOM 1495 N N . GLY A 1 196 ? 26.136 13.338 -19.265 1.00 89.44 196 GLY A N 1
ATOM 1496 C CA . GLY A 1 196 ? 27.137 13.237 -18.195 1.00 89.44 196 GLY A CA 1
ATOM 1497 C C . GLY A 1 196 ? 26.613 12.640 -16.883 1.00 89.44 196 GLY A C 1
ATOM 1498 O O . GLY A 1 196 ? 27.328 12.654 -15.885 1.00 89.44 196 GLY A O 1
ATOM 1499 N N . MET A 1 197 ? 25.391 12.105 -16.875 1.00 90.44 197 MET A N 1
ATOM 1500 C CA . MET A 1 197 ? 24.772 11.433 -15.733 1.00 90.44 197 MET A CA 1
ATOM 1501 C C . MET A 1 197 ? 24.640 9.937 -16.017 1.00 90.44 197 MET A C 1
ATOM 1503 O O . MET A 1 197 ? 24.354 9.542 -17.147 1.00 90.44 197 MET A O 1
ATOM 1507 N N . ASN A 1 198 ? 24.819 9.106 -14.988 1.00 89.62 198 ASN A N 1
ATOM 1508 C CA . ASN A 1 198 ? 24.451 7.693 -15.044 1.00 89.62 198 ASN A CA 1
ATOM 1509 C C . ASN A 1 198 ? 23.064 7.523 -14.415 1.00 89.62 198 ASN A C 1
ATOM 1511 O O . ASN A 1 198 ? 22.891 7.773 -13.222 1.00 89.62 198 ASN A O 1
ATOM 1515 N N . ILE A 1 199 ? 22.081 7.156 -15.229 1.00 90.88 199 ILE A N 1
ATOM 1516 C CA . ILE A 1 199 ? 20.668 7.085 -14.863 1.00 90.88 199 ILE A CA 1
ATOM 1517 C C . ILE A 1 199 ? 20.256 5.616 -14.830 1.00 90.88 199 ILE A C 1
ATOM 1519 O O . ILE A 1 199 ? 20.526 4.869 -15.768 1.00 90.88 199 ILE A O 1
ATOM 1523 N N . LYS A 1 200 ? 19.568 5.206 -13.764 1.00 89.50 200 LYS A N 1
ATOM 1524 C CA . LYS A 1 200 ? 18.936 3.888 -13.657 1.00 89.50 200 LYS A CA 1
ATOM 1525 C C . LYS A 1 200 ? 17.463 4.015 -14.016 1.00 89.50 200 LYS A C 1
ATOM 1527 O O . LYS A 1 200 ? 16.742 4.767 -13.369 1.00 89.50 200 LYS A O 1
ATOM 1532 N N . VAL A 1 201 ? 17.023 3.294 -15.043 1.00 90.12 201 VAL A N 1
ATOM 1533 C CA . VAL A 1 201 ? 15.634 3.339 -15.521 1.00 90.12 201 VAL A CA 1
ATOM 1534 C C . VAL A 1 201 ? 14.989 1.964 -15.355 1.00 90.12 201 VAL A C 1
ATOM 1536 O O . VAL A 1 201 ? 15.545 0.990 -15.867 1.00 90.12 201 VAL A O 1
ATOM 1539 N N . PRO A 1 202 ? 13.839 1.843 -14.669 1.00 93.12 202 PRO A N 1
ATOM 1540 C CA . PRO A 1 202 ? 13.127 0.575 -14.561 1.00 93.12 202 PRO A CA 1
ATOM 1541 C C . PRO A 1 202 ? 12.697 0.037 -15.929 1.00 93.12 202 PRO A C 1
ATOM 1543 O O . PRO A 1 202 ? 12.235 0.793 -16.781 1.00 93.12 202 PRO A O 1
ATOM 1546 N N . ILE A 1 203 ? 12.820 -1.278 -16.134 1.00 95.69 203 ILE A N 1
ATOM 1547 C CA . ILE A 1 203 ? 12.469 -1.933 -17.413 1.00 95.69 203 ILE A CA 1
ATOM 1548 C C . ILE A 1 203 ? 11.290 -2.906 -17.315 1.00 95.69 203 ILE A C 1
ATOM 1550 O O . ILE A 1 203 ? 11.006 -3.632 -18.266 1.00 95.69 203 ILE A O 1
ATOM 1554 N N . GLN A 1 204 ? 10.626 -2.954 -16.165 1.00 95.31 204 GLN A N 1
ATOM 1555 C CA . GLN A 1 204 ? 9.518 -3.862 -15.865 1.00 95.31 204 GLN A CA 1
ATOM 1556 C C . GLN A 1 204 ? 8.170 -3.133 -15.886 1.00 95.31 204 GLN A C 1
ATOM 1558 O O . GLN A 1 204 ? 8.122 -1.903 -15.857 1.00 95.31 204 GLN A O 1
ATOM 1563 N N . LEU A 1 205 ? 7.071 -3.890 -15.925 1.00 95.12 205 LEU A N 1
ATOM 1564 C CA . LEU A 1 205 ? 5.730 -3.335 -15.745 1.00 95.12 205 LEU A CA 1
ATOM 1565 C C . LEU A 1 205 ? 5.554 -2.939 -14.279 1.00 95.12 205 LEU A C 1
ATOM 1567 O O . LEU A 1 205 ? 5.998 -3.675 -13.405 1.00 95.12 205 LEU A O 1
ATOM 1571 N N . PHE A 1 206 ? 4.886 -1.823 -13.995 1.00 95.38 206 PHE A N 1
ATOM 1572 C CA . PHE A 1 206 ? 4.549 -1.437 -12.624 1.00 95.38 206 PHE A CA 1
ATOM 1573 C C . PHE A 1 206 ? 3.057 -1.669 -12.377 1.00 95.38 206 PHE A C 1
ATOM 1575 O O . PHE A 1 206 ? 2.215 -0.927 -12.885 1.00 95.38 206 PHE A O 1
ATOM 1582 N N . ILE A 1 207 ? 2.724 -2.739 -11.654 1.00 94.06 207 ILE A N 1
ATOM 1583 C CA . ILE A 1 207 ? 1.347 -3.187 -11.414 1.00 94.06 207 ILE A CA 1
ATOM 1584 C C . ILE A 1 207 ? 1.178 -3.472 -9.921 1.00 94.06 207 ILE A C 1
ATOM 1586 O O . ILE A 1 207 ? 1.973 -4.198 -9.332 1.00 94.06 207 ILE A O 1
ATOM 1590 N N . ASP A 1 208 ? 0.124 -2.911 -9.321 1.00 90.81 208 ASP A N 1
ATOM 1591 C CA . ASP A 1 208 ? -0.243 -3.127 -7.910 1.00 90.81 208 ASP A CA 1
ATOM 1592 C C . ASP A 1 208 ? 0.900 -2.815 -6.920 1.00 90.81 208 ASP A C 1
ATOM 1594 O O . ASP A 1 208 ? 1.1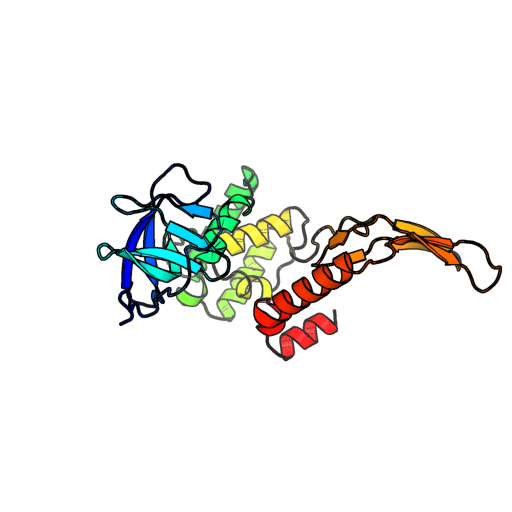73 -3.564 -5.984 1.00 90.81 208 ASP A O 1
ATOM 1598 N N . GLY A 1 209 ? 1.620 -1.716 -7.176 1.00 88.31 209 GLY A N 1
ATOM 1599 C CA . GLY A 1 209 ? 2.724 -1.248 -6.333 1.00 88.31 209 GLY A CA 1
ATOM 1600 C C . GLY A 1 209 ? 4.048 -1.998 -6.514 1.00 88.31 209 GLY A C 1
ATOM 1601 O O . GLY A 1 209 ? 4.972 -1.770 -5.737 1.00 88.31 209 GLY A O 1
ATOM 1602 N N . LYS A 1 210 ? 4.168 -2.891 -7.508 1.00 90.81 210 LYS A N 1
ATOM 1603 C CA . LYS A 1 210 ? 5.358 -3.734 -7.715 1.00 90.81 210 LYS A CA 1
ATOM 1604 C C . LYS A 1 210 ? 5.836 -3.721 -9.162 1.00 90.81 210 LYS A C 1
ATOM 1606 O O . LYS A 1 210 ? 5.029 -3.632 -10.089 1.00 90.81 210 LYS A O 1
ATOM 1611 N N . PHE A 1 211 ? 7.145 -3.879 -9.356 1.00 92.94 211 PHE A N 1
ATOM 1612 C CA 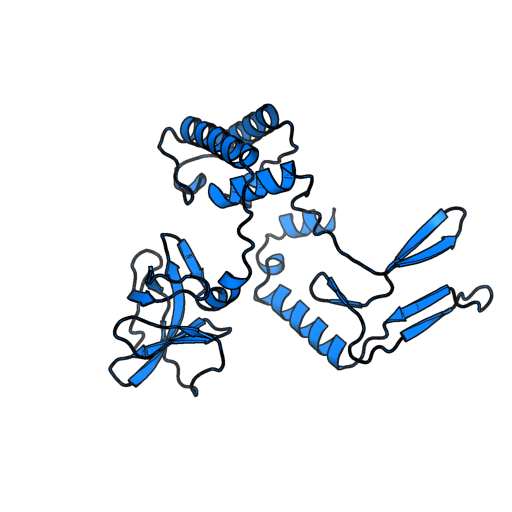. PHE A 1 211 ? 7.715 -4.152 -10.673 1.00 92.94 211 PHE A CA 1
ATOM 1613 C C . PHE A 1 211 ? 7.626 -5.643 -11.001 1.00 92.94 211 PHE A C 1
ATOM 1615 O O . PHE A 1 211 ? 8.101 -6.490 -10.247 1.00 92.94 211 PHE A O 1
ATOM 1622 N N . VAL A 1 212 ? 7.008 -5.968 -12.133 1.00 92.25 212 VAL A N 1
ATOM 1623 C CA . VAL A 1 212 ? 6.767 -7.341 -12.586 1.00 92.25 212 VAL A CA 1
ATOM 1624 C C . VAL A 1 212 ? 7.136 -7.504 -14.058 1.00 92.25 212 VAL A C 1
ATOM 1626 O O . VAL A 1 212 ? 7.051 -6.571 -14.860 1.00 92.25 212 VAL A O 1
ATOM 1629 N N . ASP A 1 213 ? 7.562 -8.708 -14.426 1.00 93.62 213 ASP A N 1
ATOM 1630 C CA . ASP A 1 213 ? 7.730 -9.062 -15.833 1.00 93.62 213 ASP A CA 1
ATOM 1631 C C . ASP A 1 213 ? 6.366 -9.253 -16.510 1.00 93.62 213 ASP A C 1
ATOM 1633 O O . ASP A 1 213 ? 5.386 -9.603 -15.849 1.00 93.62 213 ASP A O 1
ATOM 1637 N N . ALA A 1 214 ? 6.306 -9.032 -17.828 1.00 93.50 214 ALA A N 1
ATOM 1638 C CA . ALA A 1 214 ? 5.113 -9.346 -18.607 1.00 93.50 214 ALA A CA 1
ATOM 1639 C C . ALA A 1 214 ? 4.791 -10.843 -18.502 1.00 93.50 214 ALA A C 1
ATOM 1641 O O . ALA A 1 214 ? 5.704 -11.678 -18.488 1.00 93.50 214 ALA A O 1
ATOM 1642 N N . ASP A 1 215 ? 3.505 -11.192 -18.462 1.00 91.94 215 ASP A N 1
ATOM 1643 C CA . ASP A 1 215 ? 3.048 -12.579 -18.291 1.00 91.94 215 ASP A CA 1
ATOM 1644 C C . ASP A 1 215 ? 3.601 -13.507 -19.387 1.00 91.94 215 ASP A C 1
ATOM 1646 O O . ASP A 1 215 ? 4.035 -14.628 -19.121 1.00 91.94 215 ASP A O 1
ATOM 1650 N N . ASP A 1 216 ? 3.681 -12.999 -20.620 1.00 92.06 216 ASP A N 1
ATOM 1651 C CA . ASP A 1 216 ? 4.239 -13.703 -21.778 1.00 92.06 216 ASP A CA 1
ATOM 1652 C C . ASP A 1 216 ? 5.752 -13.479 -21.978 1.00 92.06 216 ASP A C 1
ATOM 1654 O O . ASP A 1 216 ? 6.328 -13.962 -22.958 1.00 92.06 216 ASP A O 1
ATOM 1658 N N . ARG A 1 217 ? 6.402 -12.764 -21.048 1.00 90.81 217 ARG A N 1
ATOM 1659 C CA . ARG A 1 217 ? 7.820 -12.360 -21.068 1.00 90.81 217 ARG A CA 1
ATOM 1660 C C . ARG A 1 217 ? 8.245 -11.632 -22.346 1.00 90.81 217 ARG A C 1
ATOM 1662 O O . ARG A 1 217 ? 9.438 -11.622 -22.676 1.00 90.81 217 ARG A O 1
ATOM 1669 N N . LYS A 1 218 ? 7.308 -11.041 -23.094 1.00 92.75 218 LYS A N 1
ATOM 1670 C CA . LYS A 1 218 ? 7.666 -10.248 -24.269 1.00 92.75 218 LYS A CA 1
ATOM 1671 C C . LYS A 1 218 ? 8.392 -8.985 -23.848 1.00 92.75 218 LYS A C 1
ATOM 1673 O O . LYS A 1 218 ? 8.099 -8.363 -22.832 1.00 92.75 218 LYS A O 1
ATOM 1678 N N . THR A 1 219 ? 9.336 -8.589 -24.688 1.00 96.06 219 THR A N 1
ATOM 1679 C CA . THR A 1 219 ? 10.085 -7.349 -24.525 1.00 96.06 219 THR A CA 1
ATOM 1680 C C . THR A 1 219 ? 10.067 -6.563 -25.826 1.00 96.06 219 THR A C 1
ATOM 1682 O O . THR A 1 219 ? 9.958 -7.144 -26.908 1.00 96.06 219 THR A O 1
ATOM 1685 N N . THR A 1 220 ? 10.167 -5.246 -25.700 1.00 95.81 220 THR A N 1
ATOM 1686 C CA . THR A 1 220 ? 10.281 -4.297 -26.805 1.00 95.81 220 THR A CA 1
ATOM 1687 C C . THR A 1 220 ? 11.599 -3.552 -26.676 1.00 95.81 220 THR A C 1
ATOM 1689 O O . THR A 1 220 ? 11.973 -3.110 -25.585 1.00 95.81 220 THR A O 1
ATOM 1692 N N . ASP A 1 221 ? 12.292 -3.405 -27.800 1.00 96.69 221 ASP A N 1
ATOM 1693 C CA . ASP A 1 221 ? 13.508 -2.608 -27.881 1.00 96.69 221 ASP A CA 1
ATOM 1694 C C . ASP A 1 221 ? 13.135 -1.116 -27.833 1.00 96.69 221 ASP A C 1
ATOM 1696 O O . ASP A 1 221 ? 12.324 -0.632 -28.627 1.00 96.69 221 ASP A O 1
ATOM 1700 N N . ILE A 1 222 ? 13.720 -0.384 -26.885 1.00 95.38 222 ILE A N 1
ATOM 1701 C CA . ILE A 1 222 ? 13.598 1.071 -26.788 1.00 95.38 222 ILE A CA 1
ATOM 1702 C C . ILE A 1 222 ? 14.739 1.678 -27.595 1.00 95.38 222 ILE A C 1
ATOM 1704 O O . ILE A 1 222 ? 15.908 1.527 -27.239 1.00 95.38 222 ILE A O 1
ATOM 1708 N N . VAL A 1 223 ? 14.396 2.338 -28.697 1.00 95.94 223 VAL A N 1
ATOM 1709 C CA . VAL A 1 223 ? 15.362 2.847 -29.676 1.00 95.94 223 VAL A CA 1
ATOM 1710 C C . VAL A 1 223 ? 15.560 4.349 -29.495 1.00 95.94 223 VAL A C 1
ATOM 1712 O O . VAL A 1 223 ? 14.596 5.101 -29.342 1.00 95.94 223 VAL A O 1
ATOM 1715 N N . ASN A 1 224 ? 16.814 4.794 -29.526 1.00 92.94 224 ASN A N 1
ATOM 1716 C CA . ASN A 1 224 ? 17.174 6.203 -29.527 1.00 92.94 224 ASN A CA 1
ATOM 1717 C C . ASN A 1 224 ? 16.817 6.831 -30.888 1.00 92.94 224 ASN A C 1
ATOM 1719 O O . ASN A 1 224 ? 17.357 6.408 -31.910 1.00 92.94 224 ASN A O 1
ATOM 1723 N N . PRO A 1 225 ? 15.960 7.868 -30.940 1.00 95.94 225 PRO A N 1
ATOM 1724 C CA . PRO A 1 225 ? 15.583 8.502 -32.204 1.00 95.94 225 PRO A CA 1
ATOM 1725 C C . PRO A 1 225 ? 16.721 9.301 -32.864 1.00 95.94 225 PRO A C 1
ATOM 1727 O O . PRO A 1 225 ? 16.572 9.732 -34.002 1.00 95.94 225 PRO A O 1
ATOM 1730 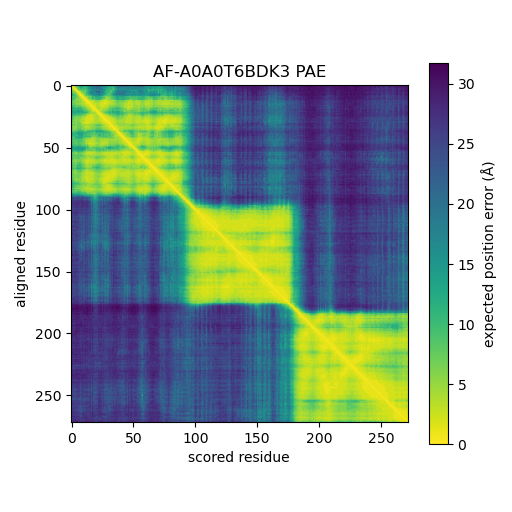N N . THR A 1 226 ? 17.832 9.543 -32.161 1.00 95.62 226 THR A N 1
ATOM 1731 C CA . THR A 1 226 ? 18.959 10.348 -32.663 1.00 95.62 226 THR A CA 1
ATOM 1732 C C . THR A 1 226 ? 19.885 9.547 -33.578 1.00 95.62 226 THR A C 1
ATOM 1734 O O . THR A 1 226 ? 20.414 10.092 -34.543 1.00 95.62 226 THR A O 1
ATOM 1737 N N . ASP A 1 227 ? 20.108 8.272 -33.257 1.00 95.31 227 ASP A N 1
ATOM 1738 C CA . ASP A 1 227 ? 21.122 7.421 -33.894 1.00 95.31 227 ASP A CA 1
ATOM 1739 C C . ASP A 1 227 ? 20.645 5.982 -34.160 1.00 95.31 227 ASP A C 1
ATOM 1741 O O . ASP A 1 227 ? 21.435 5.144 -34.590 1.00 95.31 227 ASP A O 1
ATOM 1745 N N . GLU A 1 228 ? 19.364 5.698 -33.908 1.00 95.31 228 GLU A N 1
ATOM 1746 C CA . GLU A 1 228 ? 18.723 4.388 -34.082 1.00 95.31 228 GLU A CA 1
ATOM 1747 C C . GLU A 1 228 ? 19.339 3.257 -33.237 1.00 95.31 228 GLU A C 1
ATOM 1749 O O . GLU A 1 228 ? 19.054 2.076 -33.451 1.00 95.31 228 GLU A O 1
ATOM 1754 N N . THR A 1 229 ? 20.153 3.588 -32.232 1.00 95.00 229 THR A N 1
ATOM 1755 C CA . THR A 1 229 ? 20.729 2.590 -31.326 1.00 95.00 229 THR A CA 1
ATOM 1756 C C . THR A 1 229 ? 19.700 2.097 -30.309 1.00 95.00 229 THR A C 1
ATOM 1758 O O . THR A 1 229 ? 18.824 2.836 -29.857 1.00 95.00 229 THR A O 1
ATOM 1761 N N . VAL A 1 230 ? 19.794 0.822 -29.922 1.00 95.06 230 VAL A N 1
ATOM 1762 C CA . VAL A 1 230 ? 18.943 0.252 -28.868 1.00 95.06 230 VAL A CA 1
ATOM 1763 C C . VAL A 1 230 ? 19.480 0.683 -27.505 1.00 95.06 230 VAL A C 1
ATOM 1765 O O . VAL A 1 230 ? 20.599 0.331 -27.140 1.00 95.06 230 VAL A O 1
ATOM 1768 N N . ILE A 1 231 ? 18.660 1.409 -26.746 1.00 93.25 231 ILE A N 1
ATOM 1769 C CA . ILE A 1 231 ? 18.973 1.884 -25.394 1.00 93.25 231 ILE A CA 1
ATOM 1770 C C . ILE A 1 231 ? 18.841 0.729 -24.397 1.00 93.25 231 ILE A C 1
ATOM 1772 O O . ILE A 1 231 ? 19.760 0.439 -23.635 1.00 93.25 231 ILE A O 1
ATOM 1776 N N . CYS A 1 232 ? 17.685 0.062 -24.391 1.00 93.69 232 CYS A N 1
ATOM 1777 C CA . CYS A 1 232 ? 17.395 -1.066 -23.510 1.00 93.69 232 CYS A CA 1
ATOM 1778 C C . CYS A 1 232 ? 16.213 -1.895 -24.034 1.00 93.69 232 CYS A C 1
ATOM 1780 O O . CYS A 1 232 ? 15.571 -1.535 -25.022 1.00 93.69 232 CYS A O 1
ATOM 1782 N N . LYS A 1 233 ? 15.914 -3.007 -23.351 1.00 94.31 233 LYS A N 1
ATOM 1783 C CA . LYS A 1 233 ? 14.708 -3.812 -23.581 1.00 94.31 233 LYS A CA 1
ATOM 1784 C C . LYS A 1 233 ? 13.753 -3.657 -22.407 1.00 94.31 233 LYS A C 1
ATOM 1786 O O . LYS A 1 233 ? 14.104 -4.040 -21.292 1.00 94.31 233 LYS A O 1
ATOM 1791 N N . ALA A 1 234 ? 12.564 -3.127 -22.665 1.00 95.12 234 ALA A N 1
ATOM 1792 C CA . ALA A 1 234 ? 11.503 -2.994 -21.671 1.00 95.12 234 ALA A CA 1
ATOM 1793 C C . ALA A 1 234 ? 10.470 -4.116 -21.827 1.00 95.12 234 ALA A C 1
ATOM 1795 O O . ALA A 1 234 ? 10.248 -4.608 -22.934 1.00 95.12 234 ALA A O 1
ATOM 1796 N N . GLN A 1 235 ? 9.839 -4.529 -20.727 1.00 96.81 235 GLN A N 1
ATOM 1797 C CA . GLN A 1 235 ? 8.742 -5.500 -20.749 1.00 96.81 235 GLN A CA 1
ATOM 1798 C C . GLN A 1 235 ? 7.556 -4.947 -21.553 1.00 96.81 235 GLN A C 1
ATOM 1800 O O . GLN A 1 235 ? 7.177 -3.785 -21.402 1.00 96.81 235 GLN A O 1
ATOM 1805 N N . ALA A 1 236 ? 6.973 -5.780 -22.412 1.00 96.12 236 ALA A N 1
ATOM 1806 C CA . ALA A 1 236 ? 5.842 -5.424 -23.261 1.00 96.12 236 ALA A CA 1
ATOM 1807 C C . ALA A 1 236 ? 4.565 -6.072 -22.712 1.00 96.12 236 ALA A C 1
ATOM 1809 O O . ALA A 1 236 ? 4.434 -7.290 -22.740 1.00 96.12 236 ALA A O 1
ATOM 1810 N N . ALA A 1 237 ? 3.631 -5.257 -22.217 1.00 95.44 237 ALA A N 1
ATOM 1811 C CA . ALA A 1 237 ? 2.404 -5.748 -21.592 1.00 95.44 237 ALA A CA 1
ATOM 1812 C C . ALA A 1 237 ? 1.486 -6.480 -22.587 1.00 95.44 237 ALA A C 1
ATOM 1814 O O . ALA A 1 237 ? 1.183 -5.966 -23.670 1.00 95.44 237 ALA A O 1
ATOM 1815 N N . GLY A 1 238 ? 1.008 -7.661 -22.190 1.00 94.88 238 GLY A N 1
ATOM 1816 C CA . GLY A 1 238 ? -0.025 -8.417 -22.895 1.00 94.88 238 GLY A CA 1
ATOM 1817 C C . GLY A 1 238 ? -1.439 -8.137 -22.372 1.00 94.88 238 GLY A C 1
ATOM 1818 O O . GLY A 1 238 ? -1.645 -7.348 -21.453 1.00 94.88 238 GLY A O 1
ATOM 1819 N N . VAL A 1 239 ? -2.433 -8.834 -22.935 1.00 97.06 239 VAL A N 1
ATOM 1820 C CA . VAL A 1 239 ? -3.847 -8.720 -22.513 1.00 97.06 239 VAL A CA 1
ATOM 1821 C C . VAL A 1 239 ? -4.013 -9.062 -21.028 1.00 97.06 239 VAL A C 1
ATOM 1823 O O . VAL A 1 239 ? -4.644 -8.312 -20.291 1.00 97.06 239 VAL A O 1
ATOM 1826 N N . THR A 1 240 ? -3.374 -10.140 -20.567 1.00 95.56 240 THR A N 1
ATOM 1827 C CA . THR A 1 240 ? -3.438 -10.576 -19.166 1.00 95.56 240 THR A CA 1
ATOM 1828 C C . THR A 1 240 ? -2.869 -9.532 -18.202 1.00 95.56 240 THR A C 1
ATOM 1830 O O . THR A 1 240 ? -3.400 -9.337 -17.111 1.00 95.56 240 THR A O 1
ATOM 1833 N N . ASP A 1 241 ? -1.793 -8.842 -18.589 1.00 95.88 241 ASP A N 1
ATOM 1834 C CA . ASP A 1 241 ? -1.177 -7.804 -17.757 1.00 95.88 241 ASP A CA 1
ATOM 1835 C C . ASP A 1 241 ? -2.087 -6.578 -17.640 1.00 95.88 241 ASP A C 1
ATOM 1837 O O . ASP A 1 241 ? -2.215 -6.000 -16.560 1.00 95.88 241 ASP A O 1
ATOM 1841 N N . VAL A 1 242 ? -2.778 -6.225 -18.730 1.00 97.38 242 VAL A N 1
ATOM 1842 C CA . VAL A 1 242 ? -3.798 -5.167 -18.729 1.00 97.38 242 VAL A CA 1
ATOM 1843 C C . VAL A 1 242 ? -4.938 -5.526 -17.780 1.00 97.38 242 VAL A C 1
ATOM 1845 O O . VAL A 1 242 ? -5.313 -4.697 -16.952 1.00 97.38 242 VAL A O 1
ATOM 1848 N N . ASP A 1 243 ? -5.446 -6.759 -17.829 1.00 96.19 243 ASP A N 1
ATOM 1849 C CA . ASP A 1 243 ? -6.512 -7.206 -16.926 1.00 96.19 243 ASP A CA 1
ATOM 1850 C C . ASP A 1 243 ? -6.076 -7.138 -15.453 1.00 96.19 243 ASP A C 1
ATOM 1852 O O . ASP A 1 243 ? -6.824 -6.639 -14.605 1.00 96.19 243 ASP A O 1
ATOM 1856 N N . LYS A 1 244 ? -4.839 -7.556 -15.140 1.00 94.06 244 LYS A N 1
ATOM 1857 C CA . LYS A 1 244 ? -4.252 -7.431 -13.792 1.00 94.06 244 LYS A CA 1
ATOM 1858 C C . LYS A 1 244 ? -4.157 -5.966 -13.351 1.00 94.06 244 LYS A C 1
ATOM 1860 O O . LYS A 1 244 ? -4.544 -5.648 -12.226 1.00 94.06 244 LYS A O 1
ATOM 1865 N N . ALA A 1 245 ? -3.687 -5.075 -14.226 1.00 95.81 245 ALA A N 1
ATOM 1866 C CA . ALA A 1 245 ? -3.558 -3.647 -13.939 1.00 95.81 245 ALA A CA 1
ATOM 1867 C C . ALA A 1 245 ? -4.918 -2.976 -13.699 1.00 95.81 245 ALA A C 1
ATOM 1869 O O . ALA A 1 245 ? -5.079 -2.223 -12.738 1.00 95.81 245 ALA A O 1
ATOM 1870 N N . VAL A 1 246 ? -5.921 -3.293 -14.520 1.00 97.62 246 VAL A N 1
ATOM 1871 C CA . VAL A 1 246 ? -7.289 -2.780 -14.362 1.00 97.62 246 VAL A CA 1
ATOM 1872 C C . VAL A 1 246 ? -7.918 -3.301 -13.073 1.00 97.62 246 VAL A C 1
ATOM 1874 O O . VAL A 1 246 ? -8.532 -2.528 -12.337 1.00 97.62 246 VAL A O 1
ATOM 1877 N N . ALA A 1 247 ? -7.741 -4.586 -12.757 1.00 94.50 247 ALA A N 1
ATOM 1878 C CA . ALA A 1 247 ? -8.228 -5.158 -11.506 1.00 94.50 247 ALA A CA 1
ATOM 1879 C C . ALA A 1 247 ? -7.581 -4.485 -10.284 1.00 94.50 247 ALA A C 1
ATOM 1881 O O . ALA A 1 247 ? -8.289 -4.144 -9.337 1.00 94.50 247 ALA A O 1
ATOM 1882 N N . ALA A 1 248 ? -6.268 -4.237 -10.318 1.00 93.31 248 ALA A N 1
ATOM 1883 C CA . ALA A 1 248 ? -5.553 -3.518 -9.263 1.00 93.31 248 ALA A CA 1
ATOM 1884 C C . ALA A 1 248 ? -6.065 -2.079 -9.097 1.00 93.31 248 ALA A C 1
ATOM 1886 O O . ALA A 1 248 ? -6.425 -1.674 -7.992 1.00 93.31 248 ALA A O 1
ATOM 1887 N N . ALA A 1 249 ? -6.205 -1.333 -10.196 1.00 95.25 249 ALA A N 1
ATOM 1888 C CA . ALA A 1 249 ? -6.750 0.024 -10.171 1.00 95.25 249 ALA A CA 1
ATOM 1889 C C . ALA A 1 249 ? -8.183 0.062 -9.614 1.00 95.25 249 ALA A C 1
ATOM 1891 O O . ALA A 1 249 ? -8.514 0.922 -8.795 1.00 95.25 249 ALA A O 1
ATOM 1892 N N . LYS A 1 250 ? -9.028 -0.903 -10.001 1.00 94.75 250 LYS A N 1
ATOM 1893 C CA . LYS A 1 250 ? -10.390 -1.038 -9.473 1.00 94.75 250 LYS A CA 1
ATOM 1894 C C . LYS A 1 250 ? -10.385 -1.297 -7.967 1.00 94.75 250 LYS A C 1
ATOM 1896 O O . LYS A 1 250 ? -11.125 -0.634 -7.247 1.00 94.75 250 LYS A O 1
ATOM 1901 N N . ARG A 1 251 ? -9.532 -2.202 -7.472 1.00 91.38 251 ARG A N 1
ATOM 1902 C CA . ARG A 1 251 ? -9.386 -2.451 -6.026 1.00 91.38 251 ARG A CA 1
ATOM 1903 C C . ARG A 1 251 ? -8.937 -1.198 -5.283 1.00 91.38 251 ARG A C 1
ATOM 1905 O O . ARG A 1 251 ? -9.554 -0.852 -4.275 1.00 91.38 251 ARG A O 1
ATOM 1912 N N . ALA A 1 252 ? -7.925 -0.498 -5.796 1.00 89.25 252 ALA A N 1
ATOM 1913 C CA . ALA A 1 252 ? -7.426 0.744 -5.209 1.00 89.25 252 ALA A CA 1
ATOM 1914 C C . ALA A 1 252 ? -8.522 1.821 -5.123 1.00 89.25 252 ALA A C 1
ATOM 1916 O O . ALA A 1 252 ? -8.604 2.547 -4.134 1.00 89.25 252 ALA A O 1
ATOM 1917 N N . PHE A 1 253 ? -9.402 1.883 -6.126 1.00 91.38 253 PHE A N 1
ATOM 1918 C CA . PHE A 1 253 ? -10.512 2.831 -6.170 1.00 91.38 253 PHE A CA 1
ATOM 1919 C C . PHE A 1 253 ? -11.715 2.436 -5.300 1.00 91.38 253 PHE A C 1
ATOM 1921 O O . PHE A 1 253 ? -12.300 3.294 -4.653 1.00 91.38 253 PHE A O 1
ATOM 1928 N N . GLU A 1 254 ? -12.127 1.168 -5.291 1.00 91.38 254 GLU A N 1
ATOM 1929 C CA . GLU A 1 254 ? -13.345 0.740 -4.582 1.00 91.38 254 GLU A CA 1
ATOM 1930 C C . GLU A 1 254 ? -13.091 0.416 -3.106 1.00 91.38 254 GLU A C 1
ATOM 1932 O O . GLU A 1 254 ? -13.963 0.600 -2.255 1.00 91.38 254 GLU A O 1
ATOM 1937 N N . THR A 1 255 ? -11.902 -0.101 -2.797 1.00 85.19 255 THR A N 1
ATOM 1938 C CA . THR A 1 255 ? -11.573 -0.642 -1.469 1.00 85.19 255 THR A CA 1
ATOM 1939 C C . THR A 1 255 ? -10.295 -0.073 -0.866 1.00 85.19 255 THR A C 1
ATOM 1941 O O . THR A 1 255 ? -10.143 -0.147 0.352 1.00 85.19 255 THR A O 1
ATOM 1944 N N . GLY A 1 256 ? -9.417 0.503 -1.688 1.00 77.38 256 GLY A N 1
ATOM 1945 C CA . GLY A 1 256 ? -8.119 1.018 -1.270 1.00 77.38 256 GLY A CA 1
ATOM 1946 C C . GLY A 1 256 ? -8.179 2.378 -0.582 1.00 77.38 256 GLY A C 1
ATOM 1947 O O . GLY A 1 256 ? -9.174 3.109 -0.649 1.00 77.38 256 GLY A O 1
ATOM 1948 N N . GLU A 1 257 ? -7.068 2.718 0.067 1.00 81.81 257 GLU A N 1
ATOM 1949 C CA . GLU A 1 257 ? -6.910 3.921 0.888 1.00 81.81 257 GLU A CA 1
ATOM 1950 C C . GLU A 1 257 ? -7.104 5.207 0.090 1.00 81.81 257 GLU A C 1
ATOM 1952 O O . GLU A 1 257 ? -7.756 6.127 0.576 1.00 81.81 257 GLU A O 1
ATOM 1957 N N . TRP A 1 258 ? -6.654 5.236 -1.171 1.00 82.38 258 TRP A N 1
ATOM 1958 C CA . TRP A 1 258 ? -6.730 6.413 -2.044 1.00 82.38 258 TRP A CA 1
ATOM 1959 C C . TRP A 1 258 ? -8.142 7.003 -2.168 1.00 82.38 258 TRP A C 1
ATOM 1961 O O . TRP A 1 258 ? -8.316 8.216 -2.270 1.00 82.38 258 TRP A O 1
ATOM 1971 N N . SER A 1 259 ? -9.169 6.152 -2.158 1.00 86.81 259 SER A N 1
ATOM 1972 C CA . SER A 1 259 ? -10.572 6.580 -2.236 1.00 86.81 259 SER A CA 1
ATOM 1973 C C . SER A 1 259 ? -11.152 7.066 -0.903 1.00 86.81 259 SER A C 1
ATOM 1975 O O . SER A 1 259 ? -12.163 7.769 -0.896 1.00 86.81 259 SER A O 1
ATOM 1977 N N . ARG A 1 260 ? -10.526 6.679 0.214 1.00 86.19 260 ARG A N 1
ATOM 1978 C CA . ARG A 1 260 ? -10.992 6.920 1.587 1.00 86.19 260 ARG A CA 1
ATOM 1979 C C . ARG A 1 260 ? -10.344 8.142 2.225 1.00 86.19 260 ARG A C 1
ATOM 1981 O O . ARG A 1 260 ? -10.964 8.755 3.088 1.00 86.19 260 ARG A O 1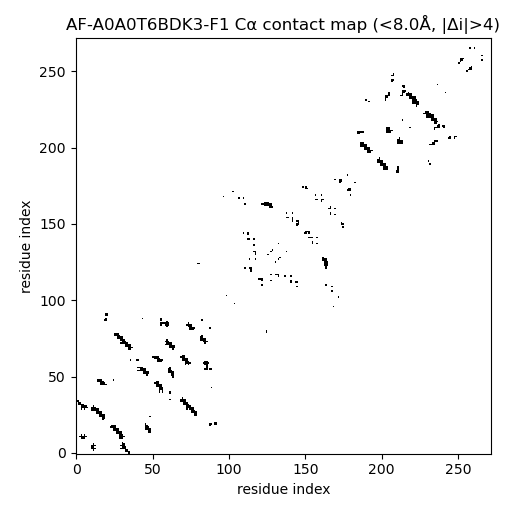
ATOM 1988 N N . ILE A 1 261 ? -9.140 8.500 1.788 1.00 89.06 261 ILE A N 1
ATOM 1989 C CA . ILE A 1 261 ? -8.449 9.707 2.242 1.00 89.06 261 ILE A CA 1
ATOM 1990 C C . ILE A 1 261 ? -9.132 10.981 1.723 1.00 89.06 261 ILE A C 1
ATOM 1992 O O . ILE A 1 261 ? -9.748 11.028 0.648 1.00 89.06 261 ILE A O 1
ATOM 1996 N N . SER A 1 262 ? -9.033 12.050 2.505 1.00 87.50 262 SER A N 1
ATOM 1997 C CA . SER A 1 262 ? -9.647 13.339 2.208 1.00 87.50 262 SER A CA 1
ATOM 1998 C C . SER A 1 262 ? -9.071 13.971 0.934 1.00 87.50 262 SER A C 1
ATOM 2000 O O . SER A 1 262 ? -8.001 13.624 0.434 1.00 87.50 262 SER A O 1
ATOM 2002 N N . ALA A 1 263 ? -9.785 14.948 0.368 1.00 93.31 263 ALA A N 1
ATOM 2003 C CA . ALA A 1 263 ? -9.276 15.696 -0.786 1.00 93.31 263 ALA A CA 1
ATOM 2004 C C . ALA A 1 263 ? -7.963 16.441 -0.477 1.00 93.31 263 ALA A C 1
ATOM 2006 O O . ALA A 1 263 ? -7.136 16.613 -1.370 1.00 93.31 263 ALA A O 1
ATOM 2007 N N . ARG A 1 264 ? -7.769 16.864 0.780 1.00 85.81 264 ARG A N 1
ATOM 2008 C CA . ARG A 1 264 ? -6.557 17.555 1.225 1.00 85.81 264 ARG A CA 1
ATOM 2009 C C . ARG A 1 264 ? -5.368 16.602 1.300 1.00 85.81 264 ARG A C 1
ATOM 2011 O O . ARG A 1 264 ? -4.338 16.922 0.718 1.00 85.81 264 ARG A O 1
ATOM 2018 N N . GLU A 1 265 ? -5.535 15.444 1.936 1.00 75.88 265 GLU A N 1
ATOM 2019 C CA . GLU A 1 265 ? -4.489 14.412 2.032 1.00 75.88 265 GLU A CA 1
ATOM 2020 C C . GLU A 1 265 ? -4.090 13.910 0.641 1.00 75.88 265 GLU A C 1
ATOM 2022 O O . GLU A 1 265 ? -2.907 13.857 0.320 1.00 75.88 265 GLU A O 1
ATOM 2027 N N . ARG A 1 266 ? -5.061 13.676 -0.258 1.00 89.12 266 ARG A N 1
ATOM 2028 C CA . ARG A 1 266 ? -4.763 13.382 -1.675 1.00 89.12 266 ARG A CA 1
ATOM 2029 C C . ARG A 1 266 ? -3.928 14.471 -2.331 1.00 89.12 266 ARG A C 1
ATOM 2031 O O . ARG A 1 266 ? -3.005 14.165 -3.075 1.00 89.12 266 ARG A O 1
ATOM 2038 N N . GLY A 1 267 ? -4.256 15.735 -2.069 1.00 87.69 267 GLY A N 1
ATOM 2039 C CA . GLY A 1 267 ? -3.472 16.866 -2.551 1.00 87.69 267 GLY A CA 1
ATOM 2040 C C . GLY A 1 267 ? -2.037 16.828 -2.031 1.00 87.69 267 GLY A C 1
ATOM 2041 O O . GLY A 1 267 ? -1.113 17.006 -2.814 1.00 87.69 267 GLY A O 1
ATOM 2042 N N . GLN A 1 268 ? -1.842 16.546 -0.741 1.00 85.44 268 GLN A N 1
ATOM 2043 C CA . GLN A 1 268 ? -0.511 16.431 -0.135 1.00 85.44 268 GLN A CA 1
ATOM 2044 C C . GLN A 1 268 ? 0.304 15.290 -0.753 1.00 85.44 268 GLN A C 1
ATOM 2046 O O . GLN A 1 268 ? 1.460 15.508 -1.101 1.00 85.44 268 GLN A O 1
ATOM 2051 N N . LEU A 1 269 ? -0.304 14.122 -0.979 1.00 79.12 269 LEU A N 1
ATOM 2052 C CA . LEU A 1 269 ? 0.365 12.988 -1.628 1.00 79.12 269 LEU A CA 1
ATOM 2053 C C . LEU A 1 269 ? 0.772 13.279 -3.078 1.00 79.12 269 LEU A C 1
ATOM 2055 O O . LEU A 1 269 ? 1.783 12.761 -3.528 1.00 79.12 269 LEU A O 1
ATOM 2059 N N . LEU A 1 270 ? 0.013 14.106 -3.805 1.00 87.94 270 LEU A N 1
ATOM 2060 C CA . LEU A 1 270 ? 0.372 14.537 -5.164 1.00 87.94 270 LEU A CA 1
ATOM 2061 C C . LEU A 1 270 ? 1.462 15.621 -5.196 1.00 87.94 270 LEU A C 1
ATOM 2063 O O . LEU A 1 270 ? 2.071 15.824 -6.243 1.00 87.94 270 LEU A O 1
ATOM 2067 N N . TYR A 1 271 ? 1.653 16.360 -4.098 1.00 84.94 271 TYR A N 1
ATOM 2068 C CA . TYR A 1 271 ? 2.692 17.389 -3.980 1.00 84.94 271 TYR A CA 1
ATOM 2069 C C . TYR A 1 271 ? 4.064 16.830 -3.607 1.00 84.94 271 TYR A C 1
ATOM 2071 O O . TYR A 1 271 ? 5.066 17.495 -3.875 1.00 84.94 271 TYR A O 1
ATOM 2079 N N . LYS A 1 272 ? 4.083 15.678 -2.938 1.00 75.88 272 LYS A N 1
ATOM 2080 C CA . LYS A 1 272 ? 5.293 14.963 -2.540 1.00 75.88 272 LYS A CA 1
ATOM 2081 C C . LYS A 1 272 ? 5.996 14.369 -3.760 1.00 75.88 272 LYS A C 1
ATOM 2083 O O . LYS A 1 272 ? 7.242 14.454 -3.784 1.00 75.88 272 LYS A O 1
#

Secondary structure (DSSP, 8-state):
--S---BTTB-SEEEEEE-TT-SSEEEEEEEEEEE--SSPPPSEEE-BTTSPPEEEETTEEEEE-TTS-EEEEEEEEETTEEEEGGGGGGGGSS------HHHHHHHHHHHHHHHHHHTS---TT-BTTTTT--HHHHHHHHHHHHHHH-----HHHHHH--BHHHHHHHHHHHHTT--TT-------EEEEEETTEEEEEE-SEEETTEEE--TT--EEEEE-TTT--EEEEEE---HHHHHHHHHHHHHHHHTSHHHHS-HHHHHHHHH-

Mean predicted aligned error: 17.89 Å

Foldseek 3Di:
DFQQADDPPGFSDWWWKDQVPDPDTFIKGFHDKDWDPDPQDDADWIDTPPADIWGADPQAIWGQDPVRTIMGTQWMATPNDIDGRNCSNVVVPPPPPPDDPVLVVLLVVLQVLLCVLLVDHADQFDFSVVSPDDLVSLVSSQVVSCVVLVFDDDSVLCVVQRGSNSSSVCSVCRSVVNNPPCPVADAQWQWDCDPNDTDTHGQADQALNHGDAAPVNDWDFDADPPPRDGRDIHHDHDPVNVVRRVVSVVCCCPPNPCVVDDPVVVVVVVVD